Protein 9P0F (pdb70)

Foldseek 3Di:
DCVLLVVLQDWAKDAPVNLVVNVVVQPPPPCRLVVLCVCQVCQPPVVVPDPDDDLSSNSSSQVSVVSVVCVVPNDIDTRHHPDDDVVVVVVD/DCVLLVVLQDWAKDAPVNLVVNVVVQPPPPCRLVVLCVCQCCLPPVVVPDPDNDQSSNSSSQVSVVSVVCVVPNDIDTRHHPDDDPVVVVVD/DCVLLVVLQDWAKDAPVNLVVNVVVQPPPPCRLVVLCVCQCCLPPVVVPDPDNDLSSNSSSQVSVVSVVCVVPNDIDTRHHPDDDPVVVVVD

Secondary structure (DSSP, 8-state):
-HHHHHHHTS-EEE-HHHHHHHHHHTTSSSTHHHHHHHHHHHHHH-GGG-S---HHHHHHHHHHHHHHHHHTT---EEE-PPPP-HHHHH--/-HHHHHHHTS-EEE-HHHHHHHHHHTTSSSTHHHHHHHHHHHHHH-TTS-S---HHHHHHHHHHHHHHHHHTT---EEE-PPPP-HHHHH--/-HHHHHHHTS-EEE-HHHHHHHHHHTTSSSTHHHHHHHHHHHHHH-TTS-S---HHHHHHHHHHHHHHHHHTT---EEE-PPPP-HHHHH--

Solvent-accessible surface area: 17237 Å² total; per-residue (Å²): 31,90,77,0,78,125,14,0,80,56,40,27,8,0,8,144,70,46,49,119,133,5,53,52,44,0,100,127,86,141,89,20,18,104,114,21,37,59,34,25,69,88,22,113,143,124,52,85,91,33,151,79,66,45,81,167,55,11,0,7,0,41,0,0,63,17,0,42,75,13,60,122,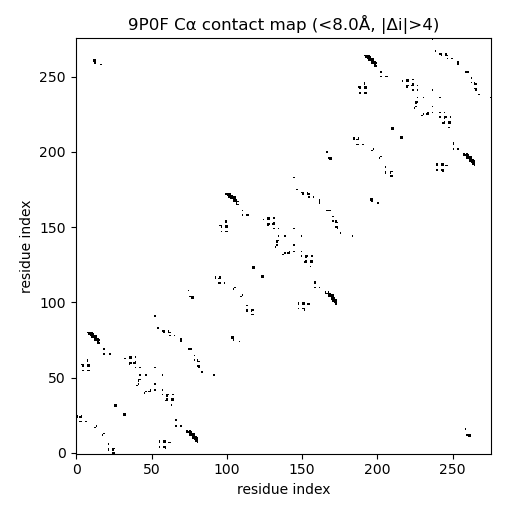69,48,18,36,56,25,10,93,34,21,166,83,50,143,87,56,68,110,120,187,32,89,77,0,79,124,14,0,78,57,43,27,6,0,7,144,71,46,49,116,131,5,54,50,44,1,100,125,85,141,83,22,18,106,120,26,34,60,42,25,67,106,24,110,140,128,54,83,91,38,151,80,65,44,80,167,56,11,0,7,0,39,0,0,62,17,0,43,75,12,60,122,68,48,19,36,56,23,8,93,35,21,167,83,51,143,84,57,68,112,134,204,32,90,76,0,82,123,14,0,79,58,41,27,8,0,8,143,70,48,50,116,134,4,54,51,43,0,100,126,84,142,83,21,19,104,117,25,37,58,40,24,69,106,21,112,144,127,53,84,91,32,154,70,69,42,80,168,54,12,0,7,0,39,0,0,62,18,0,43,75,13,60,121,67,48,20,35,55,24,10,91,34,20,166,82,51,145,87,58,63,111,127,197

Sequence (276 aa):
GSTFEEAALCTFLLNKEMYLKLRSDVLLPLTQYNRYLALYNKYKYFSGAMDTTSYREAACCHHLAKALNDFSNSGSDVLYQPPQTSITSAVLQGSTFEEAALCTFLLNKEMYLKLRSDVLLPLTQYNRYLALYNKYKYFSGAMDTTSYREAACCHHLAKALNDFSNSGSDVLYQPPQTSITSAVLQGSTFEEAALCTFLLNKEMYLKLRSDVLLPLTQYNRYLALYNKYKYFSGAMDTTSYREAACCHHLAKALNDFSNSGSDVLYQPPQTSITSAVLQ

B-factor: mean 100.46, std 35.03, range [58.87, 237.55]

Nearest PDB structures (foldseek):
  8yb7-assembly1_C-3  TM=8.085E-01  e=3.011E-10  Severe acute respiratory syndrome coronavirus 2
  8yb7-assembly1_G  TM=7.815E-01  e=2.394E-09  Severe acute respiratory syndrome coronavirus 2
  3vc8-assembly1_A  TM=8.653E-01  e=1.611E-07  Murine coronavirus inf-MHV-A59
  3gzf-assembly1_C  TM=8.462E-01  e=7.438E-06  Feline coronavirus
  3gzf-assembly2_B  TM=8.396E-01  e=5.215E-05  Feline coronavirus

Organism: Severe acute respiratory syndrome coronavirus 2 (NCBI:txid2697049)

InterPro domains:
  IPR002589 Macro domain [PF01661] (1058-1164)
  IPR002589 Macro domain [PS51154] (1025-1194)
  IPR002589 Macro domain [SM00506] (1037-1165)
  IPR008740 Peptidase C30, coronavirus [PF05409] (3292-3575)
  IPR008740 Peptidase C30, coronavirus [PS51442] (3264-3569)
  IPR008740 Peptidase C30, coronavirus [cd21666] (3267-3563)
  IPR009003 Peptidase S1, PA clan [SSF50494] (3266-3563)
  IPR013016 Peptidase C16, coronavirus [PF08715] (1564-1882)
  IPR013016 Peptidase C16, coronavirus [PS51124] (1634-1898)
  IPR014822 Non-structural protein NSP9, coronavirus [PF08710] (4141-4253)
  IPR014822 Non-structural protein NSP9, coronavirus [PS51951] (4141-4253)
  IPR014828 Non-structural protein NSP7, coronavirus [PF08716] (3860-3942)
  IPR014828 Non-structural protein NSP7, coronavirus [PS51949] (3860-3942)
  IPR014829 Non-structural protein NSP8, coronavirus [PF08717] (3943-4140)
  IPR014829 Non-structural protein NSP8, coronavirus [PS51950] (3943-4140)
  IPR018995 RNA synthesis protein NSP10, coronavirus [PF09401] (4263-4384)
  IPR018995 RNA synthesis protein NSP10, coronavirus [PS51952] (4254-4392)
  IPR021590 NSP1, globular domain, betacoronavirus [PF11501] (9-131)
  IPR022733 DPUP/SUD, C-terminal, betacoronavirus [PF12124] (1498-1561)
  IPR022733 DPUP/SUD, C-terminal, betacoronavirus [PS51942] (1496-1561)

Radius of gyration: 21.43 Å; Cα contacts (8 Å, |Δi|>4): 300; chains: 3; bounding box: 53×58×38 Å

GO terms:
  GO:0008234 cysteine-type peptidase activity (F, IDA)
  GO:0042803 protein homodimerization activity (F, IDA)
  GO:0004197 cysteine-type endopeptidase activity (F, IDA)
  GO:0019057 symbiont-mediated perturbation of host translation (P, IDA)
  GO:0004843 cysteine-type deubiquitinase activity (F, EXP)
  GO:0042025 host cell nucleus (C, EXP)
  GO:0044165 host cell endoplasmic reticulum (C, EXP)
  GO:0044174 host cell endosome (C, EXP)
  GO:0044177 host cell Golgi apparatus (C, EXP)
  GO:0030430 host cell cytoplasm (C, EXP)
  GO:0062243 double membrane vesicle viral factory outer membrane (C, TAS)
  GO:0004197 cysteine-type endopeptidase activity (F, TAS)
  GO:0019785 ISG15-specific peptidase activity (F, TAS)
  GO:0008289 lipid binding (F, EXP)
  GO:0005515 protein binding (F, IPI)

Structure (mmCIF, N/CA/C/O backbone):
data_9P0F
#
_entry.id   9P0F
#
_cell.length_a   72.691
_cell.length_b   125.541
_cell.length_c   89.862
_cell.angle_alpha   90.000
_cell.angle_beta   90.000
_cell.angle_gamma   90.000
#
_symmetry.space_group_name_H-M   'C 2 2 21'
#
loop_
_entity.id
_entity.type
_entity.pdbx_description
1 polymer 'Non-structural protein 4'
2 non-polymer 'SODIUM ION'
3 water water
#
loop_
_atom_site.group_PDB
_atom_site.id
_atom_site.type_symbol
_atom_site.label_atom_id
_atom_site.label_alt_id
_atom_site.label_comp_id
_atom_site.label_asym_id
_atom_site.label_entity_id
_atom_site.label_seq_id
_atom_site.pdbx_PDB_ins_code
_atom_site.Cartn_x
_atom_site.Cartn_y
_atom_site.Cartn_z
_atom_site.occupancy
_atom_site.B_iso_or_equiv
_atom_site.auth_seq_id
_atom_site.auth_comp_id
_atom_site.auth_asym_id
_atom_site.auth_atom_id
_atom_site.pdbx_PDB_model_num
ATOM 1 N N . GLY A 1 1 ? 0.215 -2.356 33.918 1.00 83.82 409 GLY A N 1
ATOM 2 C CA . GLY A 1 1 ? -0.919 -2.835 33.075 1.00 81.79 409 GLY A CA 1
ATOM 3 C C . GLY A 1 1 ? -1.495 -1.737 32.193 1.00 78.05 409 GLY A C 1
ATOM 4 O O . GLY A 1 1 ? -0.792 -0.740 31.933 1.00 77.79 409 GLY A O 1
ATOM 5 N N . SER A 1 2 ? -2.743 -1.918 31.762 1.00 78.14 410 SER A N 1
ATOM 6 C CA . SER A 1 2 ? -3.439 -0.951 30.878 1.00 81.88 410 SER A CA 1
ATOM 7 C C . SER A 1 2 ? -3.348 0.465 31.446 1.00 80.51 410 SER A C 1
ATOM 8 O O . SER A 1 2 ? -2.980 1.395 30.690 1.00 84.66 410 SER A O 1
ATOM 11 N N . THR A 1 3 ? -3.677 0.608 32.729 1.00 73.38 411 THR A N 1
ATOM 12 C CA . THR A 1 3 ? -3.688 1.929 33.403 1.00 71.47 411 THR A CA 1
ATOM 13 C C . THR A 1 3 ? -2.371 2.661 33.162 1.00 69.06 411 THR A C 1
ATOM 14 O O . THR A 1 3 ? -2.417 3.805 32.681 1.00 70.56 411 THR A O 1
ATOM 18 N N . PHE A 1 4 ? -1.258 2.004 33.481 1.00 69.12 412 PHE A N 1
ATOM 19 C CA . PHE A 1 4 ? 0.100 2.582 33.321 1.00 70.16 412 PHE A CA 1
ATOM 20 C C . PHE A 1 4 ? 0.406 2.805 31.831 1.00 69.25 412 PHE A C 1
ATOM 21 O O . PHE A 1 4 ? 0.779 3.941 31.432 1.00 67.93 412 PHE A O 1
ATOM 29 N N . GLU A 1 5 ? 0.246 1.761 31.023 1.00 67.21 413 GLU A N 1
ATOM 30 C CA . GLU A 1 5 ? 0.517 1.886 29.564 1.00 70.03 413 GLU A CA 1
ATOM 31 C C . GLU A 1 5 ? -0.297 3.061 28.999 1.00 67.59 413 GLU A C 1
ATOM 32 O O . GLU A 1 5 ? 0.301 3.958 28.400 1.00 72.19 413 GLU A O 1
ATOM 38 N N . GLU A 1 6 ? -1.600 3.108 29.270 1.00 72.28 414 GLU A N 1
ATOM 39 C CA . GLU A 1 6 ? -2.443 4.216 28.745 1.00 71.02 414 GLU A CA 1
ATOM 40 C C . GLU A 1 6 ? -2.027 5.552 29.380 1.00 68.40 414 GLU A C 1
ATOM 41 O O . GLU A 1 6 ? -2.015 6.553 28.658 1.00 70.88 414 GLU A O 1
ATOM 47 N N . ALA A 1 7 ? -1.660 5.568 30.666 1.00 68.09 415 ALA A N 1
ATOM 48 C CA . ALA A 1 7 ? -1.261 6.828 31.340 1.00 62.92 415 ALA A CA 1
ATOM 49 C C . ALA A 1 7 ? 0.042 7.369 30.751 1.00 59.04 415 ALA A C 1
ATOM 50 O O . ALA A 1 7 ? 0.153 8.598 30.617 1.00 58.87 415 ALA A O 1
ATOM 52 N N . ALA A 1 8 ? 0.987 6.479 30.440 1.00 60.51 416 ALA A N 1
ATOM 53 C CA . ALA A 1 8 ? 2.292 6.881 29.865 1.00 67.32 416 ALA A CA 1
ATOM 54 C C . ALA A 1 8 ? 2.108 7.711 28.591 1.00 66.92 416 ALA A C 1
ATOM 55 O O . ALA A 1 8 ? 3.052 8.434 28.252 1.00 65.96 416 ALA A O 1
ATOM 57 N N . LEU A 1 9 ? 0.943 7.619 27.938 1.00 65.80 417 LEU A N 1
ATOM 58 C CA . LEU A 1 9 ? 0.667 8.363 26.672 1.00 72.13 417 LEU A CA 1
ATOM 59 C C . LEU A 1 9 ? -0.090 9.667 26.951 1.00 75.86 417 LEU A C 1
ATOM 60 O O . LEU A 1 9 ? -0.381 10.385 25.979 1.00 74.90 417 LEU A O 1
ATOM 65 N N . CYS A 1 10 ? -0.434 9.938 28.212 1.00 76.40 418 CYS A N 1
ATOM 66 C CA . CYS A 1 10 ? -1.191 11.171 28.549 1.00 75.44 418 CYS A CA 1
ATOM 67 C C . CYS A 1 10 ? -0.279 12.256 29.117 1.00 72.96 418 CYS A C 1
ATOM 68 O O . CYS A 1 10 ? 0.875 11.965 29.443 1.00 71.71 418 CYS A O 1
ATOM 71 N N . THR A 1 11 ? -0.818 13.470 29.194 1.00 73.53 419 THR A N 1
ATOM 72 C CA . THR A 1 11 ? -0.165 14.646 29.807 1.00 76.12 419 THR A CA 1
ATOM 73 C C . THR A 1 11 ? -0.975 14.890 31.082 1.00 78.47 419 THR A C 1
ATOM 74 O O . THR A 1 11 ? -2.176 15.212 30.972 1.00 76.60 419 THR A O 1
ATOM 78 N N . PHE A 1 12 ? -0.375 14.678 32.248 1.00 80.28 420 PHE A N 1
ATOM 79 C CA . PHE A 1 12 ? -1.172 14.873 33.484 1.00 73.51 420 PHE A CA 1
ATOM 80 C C . PHE A 1 12 ? -0.295 15.381 34.616 1.00 75.42 420 PHE A C 1
ATOM 81 O O . PHE A 1 12 ? 0.961 15.371 34.501 1.00 74.73 420 PHE A O 1
ATOM 89 N N . LEU A 1 13 ? -0.960 15.800 35.690 1.00 76.26 421 LEU A N 1
ATOM 90 C CA . LEU A 1 13 ? -0.217 16.305 36.864 1.00 74.60 421 LEU A CA 1
ATOM 91 C C . LEU A 1 13 ? 0.155 15.086 37.702 1.00 69.93 421 LEU A C 1
ATOM 92 O O . LEU A 1 13 ? -0.766 14.356 38.134 1.00 71.16 421 LEU A O 1
ATOM 97 N N . LEU A 1 14 ? 1.455 14.823 37.823 1.00 69.42 422 LEU A N 1
ATOM 98 C CA . LEU A 1 14 ? 1.943 13.676 38.632 1.00 68.92 422 LEU A CA 1
ATOM 99 C C . LEU A 1 14 ? 2.073 14.157 40.077 1.00 72.23 422 LEU A C 1
ATOM 100 O O . LEU A 1 14 ? 2.981 14.985 40.349 1.00 69.38 422 LEU A O 1
ATOM 105 N N . ASN A 1 15 ? 1.155 13.706 40.939 1.00 74.20 423 ASN A N 1
ATOM 106 C CA . ASN A 1 15 ? 1.145 14.081 42.380 1.00 76.21 423 ASN A CA 1
ATOM 107 C C . ASN A 1 15 ? 1.059 12.789 43.206 1.00 74.35 423 ASN A C 1
ATOM 108 O O . ASN A 1 15 ? 1.053 11.701 42.588 1.00 74.91 423 ASN A O 1
ATOM 113 N N . LYS A 1 16 ? 1.026 12.892 44.538 1.00 79.58 424 LYS A N 1
ATOM 114 C CA . LYS A 1 16 ? 0.977 11.683 45.412 1.00 81.51 424 LYS A CA 1
ATOM 115 C C . LYS A 1 16 ? -0.127 10.715 44.971 1.00 76.56 424 LYS A C 1
ATOM 116 O O . LYS A 1 16 ? 0.171 9.512 44.836 1.00 72.72 424 LYS A O 1
ATOM 122 N N . GLU A 1 17 ? -1.354 11.224 44.821 1.00 83.64 425 GLU A N 1
ATOM 123 C CA . GLU A 1 17 ? -2.536 10.410 44.427 1.00 85.98 425 GLU A CA 1
ATOM 124 C C . GLU A 1 17 ? -2.227 9.656 43.133 1.00 81.45 425 GLU A C 1
ATOM 125 O O . GLU A 1 17 ? -2.352 8.415 43.105 1.00 84.08 425 GLU A O 1
ATOM 131 N N . MET A 1 18 ? -1.785 10.390 42.116 1.00 81.38 426 MET A N 1
ATOM 132 C CA . MET A 1 18 ? -1.494 9.772 40.802 1.00 74.60 426 MET A CA 1
ATOM 133 C C . MET A 1 18 ? -0.290 8.833 40.917 1.00 69.98 426 MET A C 1
ATOM 134 O O . MET A 1 18 ? -0.325 7.734 40.318 1.00 69.11 426 MET A O 1
ATOM 139 N N . TYR A 1 19 ? 0.744 9.248 41.646 1.00 65.90 427 TYR A N 1
ATOM 140 C CA . TYR A 1 19 ? 1.926 8.368 41.806 1.00 63.11 427 TYR A CA 1
ATOM 141 C C . TYR A 1 19 ? 1.505 7.025 42.390 1.00 61.25 427 TYR A C 1
ATOM 142 O O . TYR A 1 19 ? 2.005 6.000 41.941 1.00 65.69 427 TYR A O 1
ATOM 151 N N . LEU A 1 20 ? 0.607 7.060 43.365 1.00 66.13 428 LEU A N 1
ATOM 152 C CA . LEU A 1 20 ? 0.147 5.828 44.047 1.00 69.98 428 LEU A CA 1
ATOM 153 C C . LEU A 1 20 ? -0.568 4.908 43.064 1.00 66.22 428 LEU A C 1
ATOM 154 O O . LEU A 1 20 ? -0.221 3.720 43.005 1.00 68.94 428 LEU A O 1
ATOM 159 N N . LYS A 1 21 ? -1.547 5.447 42.345 1.00 70.60 429 LYS A N 1
ATOM 160 C CA . LYS A 1 21 ? -2.319 4.637 41.372 1.00 71.69 429 LYS A CA 1
ATOM 161 C C . LYS A 1 21 ? -1.412 4.040 40.292 1.00 65.45 429 LYS A C 1
ATOM 162 O O . LYS A 1 21 ? -1.507 2.833 40.060 1.00 63.78 429 LYS A O 1
ATOM 168 N N . LEU A 1 22 ? -0.508 4.829 39.715 1.00 61.93 430 LEU A N 1
ATOM 169 C CA . LEU A 1 22 ? 0.314 4.289 38.596 1.00 64.04 430 LEU A CA 1
ATOM 170 C C . LEU A 1 22 ? 1.423 3.375 39.101 1.00 62.25 430 LEU A C 1
ATOM 171 O O . LEU A 1 22 ? 1.681 2.346 38.444 1.00 63.13 430 LEU A O 1
ATOM 176 N N . ARG A 1 23 ? 2.073 3.746 40.199 1.00 68.17 431 ARG A N 1
ATOM 177 C CA . ARG A 1 23 ? 3.170 2.889 40.722 1.00 67.61 431 ARG A CA 1
ATOM 178 C C . ARG A 1 23 ? 2.574 1.531 41.122 1.00 66.23 431 ARG A C 1
ATOM 179 O O . ARG A 1 23 ? 3.211 0.502 40.836 1.00 65.67 431 ARG A O 1
ATOM 187 N N . SER A 1 24 ? 1.401 1.529 41.761 1.00 65.06 432 SER A N 1
ATOM 188 C CA . SER A 1 24 ? 0.747 0.251 42.157 1.00 70.62 432 SER A CA 1
ATOM 189 C C . SER A 1 24 ? 0.492 -0.586 40.902 1.00 71.75 432 SER A C 1
ATOM 190 O O . SER A 1 24 ? 0.777 -1.794 40.910 1.00 74.05 432 SER A O 1
ATOM 193 N N . ASP A 1 25 ? -0.000 0.062 39.846 1.00 71.67 433 ASP A N 1
ATOM 194 C CA . ASP A 1 25 ? -0.356 -0.677 38.609 1.00 69.85 433 ASP A CA 1
ATOM 195 C C . ASP A 1 25 ? 0.854 -1.399 38.017 1.00 71.66 433 ASP A C 1
ATOM 196 O O . ASP A 1 25 ? 0.625 -2.295 37.190 1.00 80.27 433 ASP A O 1
ATOM 201 N N . VAL A 1 26 ? 2.081 -1.021 38.399 1.00 71.07 434 VAL A N 1
ATOM 202 C CA . VAL A 1 26 ? 3.275 -1.722 37.835 1.00 68.65 434 VAL A CA 1
ATOM 203 C C . VAL A 1 26 ? 4.046 -2.484 38.919 1.00 69.97 434 VAL A C 1
ATOM 204 O O . VAL A 1 26 ? 5.213 -2.817 38.653 1.00 77.24 434 VAL A O 1
ATOM 208 N N . LEU A 1 27 ? 3.439 -2.746 40.085 1.00 67.29 435 LEU A N 1
ATOM 209 C CA . LEU A 1 27 ? 4.126 -3.559 41.134 1.00 66.36 435 LEU A CA 1
ATOM 210 C C . LEU A 1 27 ? 4.214 -4.994 40.605 1.00 67.98 435 LEU A C 1
ATOM 211 O O . LEU A 1 27 ? 5.202 -5.703 40.933 1.00 72.47 435 LEU A O 1
ATOM 216 N N . LEU A 1 28 ? 3.188 -5.395 39.844 1.00 70.65 436 LEU A N 1
ATOM 217 C CA . LEU A 1 28 ? 3.097 -6.736 39.199 1.00 75.14 436 LEU A CA 1
ATOM 218 C C . LEU A 1 28 ? 2.914 -6.556 37.697 1.00 76.61 436 LEU A C 1
ATOM 219 O O . LEU A 1 28 ? 2.253 -5.610 37.278 1.00 76.23 436 LEU A O 1
ATOM 224 N N . PRO A 1 29 ? 3.555 -7.391 36.845 1.00 83.97 437 PRO A N 1
ATOM 225 C CA . PRO A 1 29 ? 4.468 -8.438 37.302 1.00 86.02 437 PRO A CA 1
ATOM 226 C C . PRO A 1 29 ? 5.678 -7.778 37.978 1.00 86.15 437 PRO A C 1
ATOM 227 O O . PRO A 1 29 ? 5.899 -6.601 37.768 1.00 76.76 437 PRO A O 1
ATOM 231 N N . LEU A 1 30 ? 6.439 -8.572 38.733 1.00 95.92 438 LEU A N 1
ATOM 232 C CA . LEU A 1 30 ? 7.594 -8.092 39.546 1.00 96.54 438 LEU A CA 1
ATOM 233 C C . LEU A 1 30 ? 8.655 -7.320 38.744 1.00 98.98 438 LEU A C 1
ATOM 234 O O . LEU A 1 30 ? 8.747 -6.092 38.935 1.00 99.23 438 LEU A O 1
ATOM 239 N N . THR A 1 31 ? 9.414 -7.981 37.879 1.00 99.01 439 THR A N 1
ATOM 240 C CA . THR A 1 31 ? 10.502 -7.274 37.147 1.00 102.21 439 THR A CA 1
ATOM 241 C C . THR A 1 31 ? 9.999 -6.132 36.243 1.00 95.12 439 THR A C 1
ATOM 242 O O . THR A 1 31 ? 10.836 -5.314 35.830 1.00 90.98 439 THR A O 1
ATOM 246 N N . GLN A 1 32 ? 8.693 -6.057 35.986 1.00 90.95 440 GLN A N 1
ATOM 247 C CA . GLN A 1 32 ? 8.096 -5.033 35.082 1.00 91.13 440 GLN A CA 1
ATOM 248 C C . GLN A 1 32 ? 8.728 -3.640 35.256 1.00 81.99 440 GLN A C 1
ATOM 249 O O . GLN A 1 32 ? 9.403 -3.176 34.335 1.00 82.79 440 GLN A O 1
ATOM 255 N N . TYR A 1 33 ? 8.508 -3.009 36.408 1.00 84.93 441 TYR A N 1
ATOM 256 C CA . TYR A 1 33 ? 8.984 -1.630 36.703 1.00 78.79 441 TYR A CA 1
ATOM 257 C C . TYR A 1 33 ? 10.500 -1.479 36.541 1.00 82.00 441 TYR A C 1
ATOM 258 O O . TYR A 1 33 ? 10.915 -0.475 35.949 1.00 92.39 441 TYR A O 1
ATOM 267 N N . ASN A 1 34 ? 11.298 -2.416 37.047 1.00 88.92 442 ASN A N 1
ATOM 268 C CA . ASN A 1 34 ? 12.773 -2.265 36.907 1.00 100.59 442 ASN A CA 1
ATOM 269 C C . ASN A 1 34 ? 13.180 -2.337 35.427 1.00 101.83 442 ASN A C 1
ATOM 270 O O . ASN A 1 34 ? 14.114 -1.602 35.045 1.00 93.03 442 ASN A O 1
ATOM 275 N N . ARG A 1 35 ? 12.528 -3.188 34.625 1.00 101.71 443 ARG A N 1
ATOM 276 C CA . ARG A 1 35 ? 12.911 -3.277 33.190 1.00 102.98 443 ARG A CA 1
ATOM 277 C C . ARG A 1 35 ? 12.684 -1.914 32.543 1.00 92.62 443 ARG A C 1
ATOM 278 O O . ARG A 1 35 ? 13.600 -1.438 31.849 1.00 95.63 443 ARG A O 1
ATOM 286 N N . TYR A 1 36 ? 11.537 -1.291 32.804 1.00 80.72 444 TYR A N 1
ATOM 287 C CA . TYR A 1 36 ? 11.287 0.032 32.186 1.00 78.48 444 TYR A 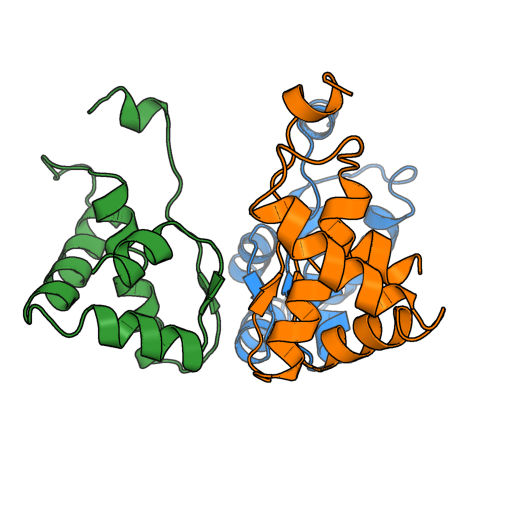CA 1
ATOM 288 C C . TYR A 1 36 ? 12.354 1.052 32.605 1.00 84.55 444 TYR A C 1
ATOM 289 O O . TYR A 1 36 ? 12.667 1.936 31.793 1.00 94.87 444 TYR A O 1
ATOM 298 N N . LEU A 1 37 ? 12.878 0.965 33.826 1.00 89.75 445 LEU A N 1
ATOM 299 C CA . LEU A 1 37 ? 13.920 1.944 34.252 1.00 96.27 445 LEU A CA 1
ATOM 300 C C . LEU A 1 37 ? 15.242 1.641 33.537 1.00 102.02 445 LEU A C 1
ATOM 301 O O . LEU A 1 37 ? 15.986 2.597 33.243 1.00 101.01 445 LEU A O 1
ATOM 306 N N . ALA A 1 38 ? 15.542 0.359 33.311 1.00 108.89 446 ALA A N 1
ATOM 307 C CA . ALA A 1 38 ? 16.785 -0.019 32.601 1.00 117.73 446 ALA A CA 1
ATOM 308 C C . ALA A 1 38 ? 16.718 0.537 31.170 1.00 118.49 446 ALA A C 1
ATOM 309 O O . ALA A 1 38 ? 17.708 1.169 30.732 1.00 115.48 446 ALA A O 1
ATOM 311 N N . LEU A 1 39 ? 15.572 0.347 30.500 1.00 110.63 447 LEU A N 1
ATOM 312 C CA . LEU A 1 39 ? 15.376 0.826 29.104 1.00 109.87 447 LEU A CA 1
ATOM 313 C C . LEU A 1 39 ? 15.319 2.354 29.026 1.00 105.57 447 LEU A C 1
ATOM 314 O O . LEU A 1 39 ? 15.653 2.874 27.950 1.00 115.51 447 LEU A O 1
ATOM 319 N N . TYR A 1 40 ? 14.962 3.064 30.092 1.00 99.28 448 TYR A N 1
ATOM 320 C CA . TYR A 1 40 ? 14.865 4.535 29.920 1.00 100.92 448 TYR A CA 1
ATOM 321 C C . TYR A 1 40 ? 16.200 5.084 29.425 1.00 114.70 448 TYR A C 1
ATOM 322 O O . TYR A 1 40 ? 16.194 5.882 28.477 1.00 121.30 448 TYR A O 1
ATOM 331 N N . ASN A 1 41 ? 17.301 4.674 30.051 1.00 125.49 449 ASN A N 1
ATOM 332 C CA . ASN A 1 41 ? 18.630 5.245 29.710 1.00 138.16 449 ASN A CA 1
ATOM 333 C C . ASN A 1 41 ? 18.923 5.045 28.222 1.00 135.85 449 ASN A C 1
ATOM 334 O O . ASN A 1 41 ? 19.333 6.021 27.575 1.00 139.32 449 ASN A O 1
ATOM 339 N N . LYS A 1 42 ? 18.725 3.828 27.715 1.00 129.51 450 LYS A N 1
ATOM 340 C CA . LYS A 1 42 ? 18.942 3.549 26.274 1.00 132.02 450 LYS A CA 1
ATOM 341 C C . LYS A 1 42 ? 18.085 4.511 25.448 1.00 122.33 450 LYS A C 1
ATOM 342 O O . LYS A 1 42 ? 18.653 5.322 24.725 1.00 134.58 450 LYS A O 1
ATOM 348 N N . TYR A 1 43 ? 16.765 4.450 25.593 1.00 119.68 451 TYR A N 1
ATOM 349 C CA . TYR A 1 43 ? 15.861 5.319 24.797 1.00 120.15 451 TYR A CA 1
ATOM 350 C C . TYR A 1 43 ? 16.303 6.786 24.859 1.00 123.14 451 TYR A C 1
ATOM 351 O O . TYR A 1 43 ? 16.285 7.460 23.816 1.00 147.26 451 TYR A O 1
ATOM 360 N N . LYS A 1 44 ? 16.732 7.275 26.019 1.00 194.91 452 LYS A N 1
ATOM 361 C CA . LYS A 1 44 ? 17.028 8.730 26.136 1.00 192.16 452 LYS A CA 1
ATOM 362 C C . LYS A 1 44 ? 18.404 9.099 25.573 1.00 196.30 452 LYS A C 1
ATOM 363 O O . LYS A 1 44 ? 18.484 10.148 24.907 1.00 198.91 452 LYS A O 1
ATOM 369 N N . TYR A 1 45 ? 19.440 8.293 25.812 1.00 197.50 453 TYR A N 1
ATOM 370 C CA . TYR A 1 45 ? 20.807 8.720 25.402 1.00 206.13 453 TYR A CA 1
ATOM 371 C C . TYR A 1 45 ? 21.440 7.775 24.376 1.00 204.57 453 TYR A C 1
ATOM 372 O O . TYR A 1 45 ? 22.277 8.253 23.596 1.00 214.51 453 TYR A O 1
ATOM 381 N N . PHE A 1 46 ? 21.081 6.493 24.382 1.00 193.85 454 PHE A N 1
ATOM 382 C CA . PHE A 1 46 ? 21.734 5.499 23.485 1.00 194.63 454 PHE A CA 1
ATOM 383 C C . PHE A 1 46 ? 20.720 4.920 22.483 1.00 184.44 454 PHE A C 1
ATOM 384 O O . PHE A 1 46 ? 20.822 3.718 22.164 1.00 182.87 454 PHE A O 1
ATOM 392 N N . SER A 1 47 ? 19.807 5.761 21.971 1.00 179.21 455 SER A N 1
ATOM 393 C CA . SER A 1 47 ? 18.767 5.340 20.989 1.00 173.88 455 SER A CA 1
ATOM 394 C C . SER A 1 47 ? 19.419 4.725 19.740 1.00 180.63 455 SER A C 1
ATOM 395 O O . SER A 1 47 ? 18.820 3.800 19.167 1.00 177.54 455 SER A O 1
ATOM 398 N N . GLY A 1 48 ? 20.586 5.246 19.335 1.00 190.44 456 GLY A N 1
ATOM 399 C CA . GLY A 1 48 ? 21.324 4.776 18.143 1.00 201.06 456 GLY A CA 1
ATOM 400 C C . GLY A 1 48 ? 21.634 3.291 18.191 1.00 201.61 456 GLY A C 1
ATOM 401 O O . GLY A 1 48 ? 21.454 2.613 17.155 1.00 204.05 456 GLY A O 1
ATOM 402 N N . ALA A 1 49 ? 22.098 2.804 19.345 1.00 202.30 457 ALA A N 1
ATOM 403 C CA . ALA A 1 49 ? 22.442 1.371 19.521 1.00 204.32 457 ALA A CA 1
ATOM 404 C C . ALA A 1 49 ? 21.230 0.649 20.115 1.00 195.94 457 ALA A C 1
ATOM 405 O O . ALA A 1 49 ? 21.357 0.106 21.230 1.00 194.26 457 ALA A O 1
ATOM 407 N N . MET A 1 50 ? 20.106 0.637 19.387 1.00 194.29 458 MET A N 1
ATOM 408 C CA . MET A 1 50 ? 18.849 0.013 19.889 1.00 191.01 458 MET A CA 1
ATOM 409 C C . MET A 1 50 ? 18.083 -0.563 18.688 1.00 195.49 458 MET A C 1
ATOM 410 O O . MET A 1 50 ? 17.658 0.235 17.832 1.00 198.15 458 MET A O 1
ATOM 415 N N . ASP A 1 51 ? 17.946 -1.893 18.616 1.00 199.40 459 ASP A N 1
ATOM 416 C CA . ASP A 1 51 ? 17.253 -2.552 17.472 1.00 207.30 459 ASP A CA 1
ATOM 417 C C . ASP A 1 51 ? 15.767 -2.771 17.802 1.00 208.61 459 ASP A C 1
ATOM 418 O O . ASP A 1 51 ? 15.185 -3.761 17.318 1.00 217.34 459 ASP A O 1
ATOM 423 N N . THR A 1 52 ? 15.185 -1.854 18.582 1.00 202.27 460 THR A N 1
ATOM 424 C CA . THR A 1 52 ? 13.748 -1.864 18.983 1.00 204.14 460 THR A CA 1
ATOM 425 C C . THR A 1 52 ? 13.405 -0.460 19.490 1.00 197.67 460 THR A C 1
ATOM 426 O O . THR A 1 52 ? 13.900 -0.098 20.569 1.00 190.46 460 THR A O 1
ATOM 430 N N . THR A 1 53 ? 12.619 0.299 18.724 1.00 202.25 461 THR A N 1
ATOM 431 C CA . THR A 1 53 ? 12.248 1.675 19.143 1.00 197.33 461 THR A CA 1
ATOM 432 C C . THR A 1 53 ? 10.725 1.817 19.151 1.00 205.70 461 THR A C 1
ATOM 433 O O . THR A 1 53 ? 10.208 2.706 18.435 1.00 208.19 461 THR A O 1
ATOM 437 N N . SER A 1 54 ? 10.038 0.945 19.898 1.00 105.43 462 SER A N 1
ATOM 438 C CA . SER A 1 54 ? 8.555 1.019 20.019 1.00 101.34 462 SER A CA 1
ATOM 439 C C . SER A 1 54 ? 8.196 2.320 20.740 1.00 94.61 462 SER A C 1
ATOM 440 O O . SER A 1 54 ? 8.760 2.558 21.826 1.00 105.59 462 SER A O 1
ATOM 443 N N . TYR A 1 55 ? 7.305 3.133 20.176 1.00 86.15 463 TYR A N 1
ATOM 444 C CA . TYR A 1 55 ? 6.968 4.400 20.874 1.00 85.17 463 TYR A CA 1
ATOM 445 C C . TYR A 1 55 ? 6.268 4.111 22.209 1.00 87.01 463 TYR A C 1
ATOM 446 O O . TYR A 1 55 ? 6.610 4.755 23.218 1.00 78.16 463 TYR A O 1
ATOM 455 N N . ARG A 1 56 ? 5.318 3.177 22.215 1.00 86.53 464 ARG A N 1
ATOM 456 C CA . ARG A 1 56 ? 4.605 2.871 23.477 1.00 85.18 464 ARG A CA 1
ATOM 457 C C . ARG A 1 56 ? 5.616 2.439 24.535 1.00 91.40 464 ARG A C 1
ATOM 458 O O . ARG A 1 56 ? 5.496 2.905 25.678 1.00 96.82 464 ARG A O 1
ATOM 466 N N . GLU A 1 57 ? 6.550 1.563 24.154 1.00 90.26 465 GLU A N 1
ATOM 467 C CA . GLU A 1 57 ? 7.574 1.059 25.100 1.00 90.94 465 GLU A CA 1
ATOM 468 C C . GLU A 1 57 ? 8.388 2.257 25.589 1.00 87.88 465 GLU A C 1
ATOM 469 O O . GLU A 1 57 ? 8.719 2.294 26.783 1.00 90.50 465 GLU A O 1
ATOM 475 N N . ALA A 1 58 ? 8.639 3.227 24.705 1.00 87.13 466 ALA A N 1
ATOM 476 C CA . ALA A 1 58 ? 9.426 4.426 25.087 1.00 84.46 466 ALA A CA 1
ATOM 477 C C . ALA A 1 58 ? 8.662 5.229 26.138 1.00 77.05 466 ALA A C 1
ATOM 478 O O . ALA A 1 58 ? 9.284 5.676 27.108 1.00 78.50 466 ALA A O 1
ATOM 480 N N . ALA A 1 59 ? 7.367 5.420 25.900 1.00 74.06 467 ALA A N 1
ATOM 481 C CA . ALA A 1 59 ? 6.476 6.176 26.804 1.00 70.24 467 ALA A CA 1
ATOM 482 C C . ALA A 1 59 ? 6.477 5.493 28.177 1.00 67.12 467 ALA A C 1
ATOM 483 O O . ALA A 1 59 ? 6.710 6.198 29.169 1.00 66.50 467 ALA A O 1
ATOM 485 N N . CYS A 1 60 ? 6.256 4.171 28.212 1.00 66.54 468 CYS A N 1
ATOM 486 C CA . CYS A 1 60 ? 6.261 3.411 29.489 1.00 71.28 468 CYS A CA 1
ATOM 487 C C . CYS A 1 60 ? 7.547 3.695 30.273 1.00 75.87 468 CYS A C 1
ATOM 488 O O . CYS A 1 60 ? 7.450 3.866 31.502 1.00 83.41 468 CYS A O 1
ATOM 491 N N . CYS A 1 61 ? 8.690 3.774 29.589 1.00 74.55 469 CYS A N 1
ATOM 492 C CA . CYS A 1 61 ? 9.980 4.045 30.274 1.00 77.89 469 CYS A CA 1
ATOM 493 C C . CYS A 1 61 ? 10.010 5.490 30.776 1.00 73.71 469 CYS A C 1
ATOM 494 O O . CYS A 1 61 ? 10.493 5.730 31.896 1.00 81.52 469 CYS A O 1
ATOM 497 N N A HIS A 1 62 ? 9.524 6.424 29.957 0.55 70.94 470 HIS A N 1
ATOM 498 N N B HIS A 1 62 ? 9.511 6.423 29.966 0.45 70.95 470 HIS A N 1
ATOM 499 C CA A HIS A 1 62 ? 9.497 7.856 30.358 0.55 73.71 470 HIS A CA 1
ATOM 500 C CA B HIS A 1 62 ? 9.502 7.860 30.352 0.45 72.81 470 HIS A CA 1
ATOM 501 C C A HIS A 1 62 ? 8.637 8.014 31.619 0.55 74.61 470 HIS A C 1
ATOM 502 C C B HIS A 1 62 ? 8.639 8.018 31.615 0.45 73.57 470 HIS A C 1
ATOM 503 O O A HIS A 1 62 ? 9.048 8.785 32.518 0.55 73.44 470 HIS A O 1
ATOM 504 O O B HIS A 1 62 ? 9.049 8.786 32.517 0.45 72.73 470 HIS A O 1
ATOM 517 N N . LEU A 1 63 ? 7.520 7.285 31.694 1.00 67.85 471 LEU A N 1
ATOM 518 C CA . LEU A 1 63 ? 6.621 7.370 32.874 1.00 70.58 471 LEU A CA 1
ATOM 519 C C . LEU A 1 63 ? 7.298 6.691 34.069 1.00 75.40 471 LEU A C 1
ATOM 520 O O . LEU A 1 63 ? 7.285 7.285 35.164 1.00 71.89 471 LEU A O 1
ATOM 525 N N . ALA A 1 64 ? 7.846 5.491 33.859 1.00 71.24 472 ALA A N 1
ATOM 526 C CA . ALA A 1 64 ? 8.545 4.777 34.947 1.00 71.93 472 ALA A CA 1
ATOM 527 C C . ALA A 1 64 ? 9.596 5.726 35.521 1.00 73.88 472 ALA A C 1
ATOM 528 O O . ALA A 1 64 ? 9.600 5.960 36.746 1.00 81.15 472 ALA A O 1
ATOM 530 N N . LYS A 1 65 ? 10.413 6.297 34.645 1.00 76.20 473 LYS A N 1
ATOM 531 C CA . LYS A 1 65 ? 11.464 7.234 35.106 1.00 86.01 473 LYS A CA 1
ATOM 532 C C . LYS A 1 65 ? 10.812 8.356 35.920 1.00 78.57 473 LYS A C 1
ATOM 533 O O . LYS A 1 65 ? 11.363 8.730 36.951 1.00 75.93 473 LYS A O 1
ATOM 539 N N . ALA A 1 66 ? 9.668 8.856 35.460 1.00 70.88 474 ALA A N 1
ATOM 540 C CA . ALA A 1 66 ? 8.996 9.970 36.168 1.00 70.17 474 ALA A CA 1
ATOM 541 C C . ALA A 1 66 ? 8.530 9.521 37.560 1.00 70.20 474 ALA A C 1
ATOM 542 O O . ALA A 1 66 ? 8.666 10.316 38.501 1.00 69.20 474 ALA A O 1
ATOM 544 N N . LEU A 1 67 ? 7.947 8.325 37.663 1.00 69.54 475 LEU A N 1
ATOM 545 C CA . LEU A 1 67 ? 7.477 7.835 38.978 1.00 70.57 475 LEU A CA 1
ATOM 546 C C . LEU A 1 67 ? 8.688 7.734 39.898 1.00 75.55 475 LEU A C 1
ATOM 547 O O . LEU A 1 67 ? 8.576 8.130 41.077 1.00 78.43 475 LEU A O 1
ATOM 552 N N . ASN A 1 68 ? 9.800 7.235 39.362 1.00 79.36 476 ASN A N 1
ATOM 553 C CA . ASN A 1 68 ? 11.031 7.079 40.177 1.00 86.05 476 ASN A CA 1
ATOM 554 C C . ASN A 1 68 ? 11.468 8.454 40.701 1.00 85.33 476 ASN A C 1
ATOM 555 O O . ASN A 1 68 ? 11.602 8.593 41.929 1.00 94.86 476 ASN A O 1
ATOM 560 N N . ASP A 1 69 ? 11.668 9.429 39.813 1.00 84.00 477 ASP A N 1
ATOM 561 C CA . ASP A 1 69 ? 12.095 10.787 40.246 1.00 90.30 477 ASP A CA 1
ATOM 562 C C . ASP A 1 69 ? 11.132 11.326 41.303 1.00 90.60 477 ASP A C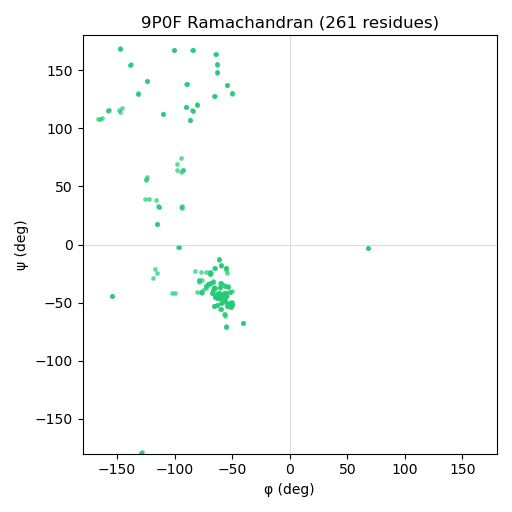 1
ATOM 563 O O . ASP A 1 69 ? 11.605 12.014 42.237 1.00 97.33 477 ASP A O 1
ATOM 568 N N . PHE A 1 70 ? 9.841 11.019 41.165 1.00 83.87 478 PHE A N 1
ATOM 569 C CA . PHE A 1 70 ? 8.848 11.515 42.153 1.00 83.06 478 PHE A CA 1
ATOM 570 C C . PHE A 1 70 ? 9.017 10.788 43.495 1.00 82.09 478 PHE A C 1
ATOM 571 O O . PHE A 1 70 ? 8.825 11.427 44.533 1.00 80.49 478 PHE A O 1
ATOM 579 N N . SER A 1 71 ? 9.398 9.510 43.469 1.00 79.50 479 SER A N 1
ATOM 580 C CA . SER A 1 71 ? 9.542 8.727 44.720 1.00 82.62 479 SER A CA 1
ATOM 581 C C . SER A 1 71 ? 10.673 9.300 45.581 1.00 94.68 479 SER A C 1
ATOM 582 O O . SER A 1 7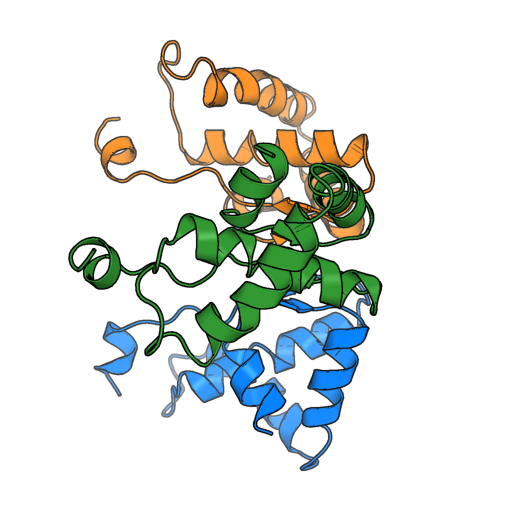1 ? 10.664 9.046 46.808 1.00 104.45 479 SER A O 1
ATOM 585 N N . ASN A 1 72 ? 11.585 10.062 44.969 1.00 93.60 480 ASN A N 1
ATOM 586 C CA . ASN A 1 72 ? 12.742 10.658 45.694 1.00 96.38 480 ASN A CA 1
ATOM 587 C C . ASN A 1 72 ? 12.589 12.183 45.702 1.00 94.96 480 ASN A C 1
ATOM 588 O O . ASN A 1 72 ? 13.616 12.865 45.765 1.00 98.99 480 ASN A O 1
ATOM 593 N N . SER A 1 73 ? 11.353 12.694 45.736 1.00 95.70 481 SER A N 1
ATOM 594 C CA . SER A 1 73 ? 11.141 14.161 45.605 1.00 101.46 481 SER A CA 1
ATOM 595 C C . SER A 1 73 ? 9.846 14.642 46.262 1.00 98.47 481 SER A C 1
ATOM 596 O O . SER A 1 73 ? 9.861 15.738 46.859 1.00 99.43 481 SER A O 1
ATOM 599 N N . GLY A 1 74 ? 8.749 13.917 46.046 1.00 96.89 482 GLY A N 1
ATOM 600 C CA . GLY A 1 74 ? 7.443 14.293 46.620 1.00 100.28 482 GLY A CA 1
ATOM 601 C C . GLY A 1 74 ? 6.904 15.568 45.999 1.00 103.11 482 GLY A C 1
ATOM 602 O O . GLY A 1 74 ? 5.762 15.954 46.349 1.00 100.44 482 GLY A O 1
ATOM 603 N N . SER A 1 75 ? 7.689 16.188 45.106 1.00 103.49 483 SER A N 1
ATOM 604 C CA . SER A 1 75 ? 7.282 17.449 44.432 1.00 111.87 483 SER A CA 1
ATOM 605 C C . SER A 1 75 ? 6.526 17.140 43.130 1.00 105.18 483 SER A C 1
ATOM 606 O O . SER A 1 75 ? 7.112 16.525 42.181 1.00 85.48 483 SER A O 1
ATOM 609 N N . ASP A 1 76 ? 5.270 17.579 43.103 1.00 96.74 484 ASP A N 1
ATOM 610 C CA . ASP A 1 76 ? 4.366 17.379 41.950 1.00 103.03 484 ASP A CA 1
ATOM 611 C C . ASP A 1 76 ? 5.017 17.907 40.676 1.00 98.00 484 ASP A C 1
ATOM 612 O O . ASP A 1 76 ? 5.635 18.991 40.724 1.00 97.49 484 ASP A O 1
ATOM 617 N N . VAL A 1 77 ? 4.896 17.157 39.584 1.00 88.82 485 VAL A N 1
ATOM 618 C CA . VAL A 1 77 ? 5.464 17.646 38.297 1.00 86.67 485 VAL A CA 1
ATOM 619 C C . VAL A 1 77 ? 4.460 17.321 37.206 1.00 80.30 485 VAL A C 1
ATOM 620 O O . VAL A 1 77 ? 3.626 16.411 37.391 1.00 73.60 485 VAL A O 1
ATOM 624 N N . LEU A 1 78 ? 4.511 18.106 36.146 1.00 81.45 486 LEU A N 1
ATOM 625 C CA . LEU A 1 78 ? 3.628 17.844 35.000 1.00 78.87 486 LEU A CA 1
ATOM 626 C C . LEU A 1 78 ? 4.279 16.72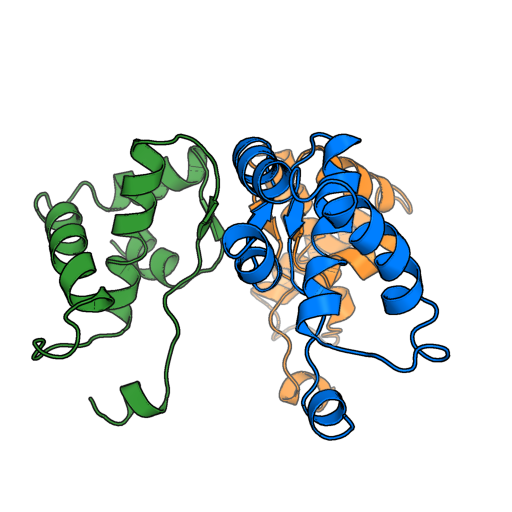8 34.198 1.00 75.77 486 LEU A C 1
ATOM 627 O O . LEU A 1 78 ? 5.454 16.910 33.829 1.00 73.82 486 LEU A O 1
ATOM 632 N N . TYR A 1 79 ? 3.594 15.602 34.017 1.00 71.15 487 TYR A N 1
ATOM 633 C CA . TYR A 1 79 ? 4.193 14.543 33.170 1.00 68.41 487 TYR A CA 1
ATOM 634 C C . TYR A 1 79 ? 3.766 14.756 31.718 1.00 73.19 487 TYR A C 1
ATOM 635 O O . TYR A 1 79 ? 2.584 15.080 31.474 1.00 74.67 487 TYR A O 1
ATOM 644 N N . GLN A 1 80 ? 4.715 14.574 30.797 1.00 82.81 488 GLN A N 1
ATOM 645 C CA . GLN A 1 80 ? 4.485 14.704 29.330 1.00 82.94 488 GLN A CA 1
ATOM 646 C C . GLN A 1 80 ? 5.079 13.496 28.623 1.00 76.25 488 GLN A C 1
ATOM 647 O O . GLN A 1 80 ? 6.232 13.135 28.855 1.00 72.92 488 GLN A O 1
ATOM 653 N N . PRO A 1 81 ? 4.298 12.834 27.749 1.00 69.03 489 PRO A N 1
ATOM 654 C CA . PRO A 1 81 ? 4.796 11.681 27.009 1.00 71.66 489 PRO A CA 1
ATOM 655 C C . PRO A 1 81 ? 5.943 12.122 26.111 1.00 73.82 489 PRO A C 1
ATOM 656 O O . PRO A 1 81 ? 6.033 13.293 25.745 1.00 77.64 489 PRO A O 1
ATOM 660 N N . PRO A 1 82 ? 6.865 11.209 25.746 1.00 75.02 490 PRO A N 1
ATOM 661 C CA . PRO A 1 82 ? 7.998 11.567 24.891 1.00 79.58 490 PRO A CA 1
ATOM 662 C C . PRO A 1 82 ? 7.536 12.037 23.497 1.00 80.72 490 PRO A C 1
ATOM 663 O O . PRO A 1 82 ? 6.518 11.570 23.024 1.00 73.93 490 PRO A O 1
ATOM 667 N N . GLN A 1 83 ? 8.285 12.961 22.888 1.00 92.97 491 GLN A N 1
ATOM 668 C CA . GLN A 1 83 ? 7.942 13.521 21.548 1.00 105.78 491 GLN A CA 1
ATOM 669 C C . GLN A 1 83 ? 7.659 12.400 20.541 1.00 98.34 491 GLN A C 1
ATOM 670 O O . GLN A 1 83 ? 8.461 11.459 20.450 1.00 96.22 491 GLN A O 1
ATOM 676 N N . THR A 1 84 ? 6.535 12.508 19.834 1.00 101.42 492 THR A N 1
ATOM 677 C CA . THR A 1 84 ? 6.152 11.532 18.782 1.00 105.44 492 THR A CA 1
ATOM 678 C C . THR A 1 84 ? 6.860 11.941 17.483 1.00 98.87 492 THR A C 1
ATOM 679 O O . THR A 1 84 ? 7.400 13.065 17.418 1.00 97.97 492 THR A O 1
ATOM 683 N N . SER A 1 85 ? 6.862 11.079 16.477 1.00 101.97 493 SER A N 1
ATOM 684 C CA . SER A 1 85 ? 7.518 11.457 15.196 1.00 110.10 493 SER A CA 1
ATOM 685 C C . SER A 1 85 ? 6.938 10.599 14.071 1.00 106.08 493 SER A C 1
ATOM 686 O O . SER A 1 85 ? 7.111 9.361 14.109 1.00 100.02 493 SER A O 1
ATOM 689 N N . ILE A 1 86 ? 6.255 11.226 13.115 1.00 105.68 494 ILE A N 1
ATOM 690 C CA . ILE A 1 86 ? 5.662 10.414 12.015 1.00 106.60 494 ILE A CA 1
ATOM 691 C C . ILE A 1 86 ? 6.799 9.814 11.181 1.00 107.55 494 ILE A C 1
ATOM 692 O O . ILE A 1 86 ? 6.630 8.685 10.670 1.00 102.76 494 ILE A O 1
ATOM 697 N N . THR A 1 87 ? 7.926 10.525 11.079 1.00 111.95 495 THR A N 1
ATOM 698 C CA . THR A 1 87 ? 9.073 10.012 10.282 1.00 120.13 495 THR A CA 1
ATOM 699 C C . THR A 1 87 ? 9.676 8.803 11.023 1.00 117.84 495 THR A C 1
ATOM 700 O O . THR A 1 87 ? 10.264 7.934 10.354 1.00 127.03 495 THR A O 1
ATOM 704 N N . SER A 1 88 ? 9.501 8.741 12.347 1.00 119.32 496 SER A N 1
ATOM 705 C CA . SER A 1 88 ? 10.014 7.618 13.182 1.00 125.69 496 SER A CA 1
ATOM 706 C C . SER A 1 88 ? 9.081 6.402 13.061 1.00 125.33 496 SER A C 1
ATOM 707 O O . SER A 1 88 ? 9.581 5.262 13.173 1.00 124.85 496 SER A O 1
ATOM 710 N N . ALA A 1 89 ? 7.781 6.649 12.849 1.00 124.44 497 ALA A N 1
ATOM 711 C CA . ALA A 1 89 ? 6.764 5.576 12.723 1.00 118.60 497 ALA A CA 1
ATOM 712 C C . ALA A 1 89 ? 6.858 4.898 11.345 1.00 124.37 497 ALA A C 1
ATOM 713 O O . ALA A 1 89 ? 6.502 3.703 11.262 1.00 116.37 497 ALA A O 1
ATOM 715 N N . VAL A 1 90 ? 7.266 5.647 10.318 1.00 131.83 498 VAL A N 1
ATOM 716 C CA . VAL A 1 90 ? 7.386 5.064 8.948 1.00 137.82 498 VAL A CA 1
ATOM 717 C C . VAL A 1 90 ? 8.732 4.342 8.846 1.00 144.17 498 VAL A C 1
ATOM 718 O O . VAL A 1 90 ? 8.846 3.440 7.998 1.00 155.29 498 VAL A O 1
ATOM 722 N N . LEU A 1 91 ? 9.698 4.706 9.691 1.00 152.39 499 LEU A N 1
ATOM 723 C CA . LEU A 1 91 ? 10.994 3.982 9.713 1.00 164.17 499 LEU A CA 1
ATOM 724 C C . LEU A 1 91 ? 10.939 2.962 10.850 1.00 170.62 499 LEU A C 1
ATOM 725 O O . LEU A 1 91 ? 11.660 3.177 11.846 1.00 171.55 499 LEU A O 1
ATOM 730 N N . GLN A 1 92 ? 10.117 1.913 10.706 1.00 174.57 500 GLN A N 1
ATOM 731 C CA . GLN A 1 92 ? 9.934 0.870 11.760 1.00 168.89 500 GLN A CA 1
ATOM 732 C C . GLN A 1 92 ? 9.361 1.514 13.033 1.00 161.02 500 GLN A C 1
ATOM 733 O O . GLN A 1 92 ? 10.123 1.880 13.927 1.00 163.42 500 GLN A O 1
ATOM 740 N N . GLY B 1 1 ? 20.073 32.727 33.930 1.00 83.42 409 GLY B N 1
ATOM 741 C CA . GLY B 1 1 ? 21.047 32.003 33.066 1.00 81.90 409 GLY B CA 1
ATOM 742 C C . GLY B 1 1 ? 20.384 30.956 32.183 1.00 77.26 409 GLY B C 1
ATOM 743 O O . GLY B 1 1 ? 19.172 31.067 31.921 1.00 76.46 409 GLY B O 1
ATOM 744 N N . SER B 1 2 ? 21.167 29.970 31.745 1.00 77.21 410 SER B N 1
ATOM 745 C CA . SER B 1 2 ? 20.686 28.879 30.864 1.00 82.28 410 SER B CA 1
ATOM 746 C C . SER B 1 2 ? 19.413 28.246 31.428 1.00 83.73 410 SER B C 1
ATOM 747 O O . SER B 1 2 ? 18.426 28.097 30.671 1.00 87.82 410 SER B O 1
ATOM 750 N N . THR B 1 3 ? 19.451 27.897 32.715 1.00 76.38 411 THR B N 1
ATOM 751 C CA . THR B 1 3 ? 18.321 27.214 33.385 1.00 74.21 411 THR B CA 1
ATOM 752 C C . THR B 1 3 ? 17.027 27.983 33.146 1.00 73.19 411 THR B C 1
ATOM 753 O O . THR B 1 3 ? 16.059 27.366 32.664 1.00 76.08 411 THR B O 1
ATOM 757 N N . PHE B 1 4 ? 17.039 29.274 33.470 1.00 69.68 412 PHE B N 1
ATOM 758 C CA . PHE B 1 4 ? 15.859 30.159 33.312 1.00 70.19 412 PHE B CA 1
ATOM 759 C C . PHE B 1 4 ? 15.510 30.314 31.825 1.00 68.77 412 PHE B C 1
ATOM 760 O O . PHE B 1 4 ? 14.339 30.068 31.434 1.00 67.93 412 PHE B O 1
ATOM 768 N N . GLU B 1 5 ? 16.491 30.704 31.015 1.00 67.69 413 GLU B N 1
ATOM 769 C CA . GLU B 1 5 ? 16.243 30.877 29.557 1.00 70.04 413 GLU B CA 1
ATOM 770 C C . GLU B 1 5 ? 15.631 29.588 28.992 1.00 69.91 413 GLU B C 1
ATOM 771 O O . GLU B 1 5 ? 14.548 29.663 28.396 1.00 74.40 413 GLU B O 1
ATOM 777 N N . GLU B 1 6 ? 16.246 28.435 29.254 1.00 72.24 414 GLU B N 1
ATOM 778 C CA . GLU B 1 6 ? 15.708 27.151 28.725 1.00 70.76 414 GLU B CA 1
ATOM 779 C C . GLU B 1 6 ? 14.345 26.843 29.360 1.00 70.87 414 GLU B C 1
ATOM 780 O O . GLU B 1 6 ? 13.470 26.354 28.633 1.00 73.89 414 GLU B O 1
ATOM 786 N N . ALA B 1 7 ? 14.148 27.155 30.647 1.00 71.64 415 ALA B N 1
ATOM 787 C CA . ALA B 1 7 ? 12.858 26.866 31.324 1.00 65.65 415 ALA B CA 1
ATOM 788 C C . ALA B 1 7 ? 11.735 27.720 30.740 1.00 61.21 415 ALA B C 1
ATOM 789 O O . ALA B 1 7 ? 10.611 27.205 30.600 1.00 64.93 415 ALA B O 1
ATOM 791 N N . ALA B 1 8 ? 12.031 28.983 30.438 1.00 63.51 416 ALA B N 1
ATOM 792 C CA . ALA B 1 8 ? 11.030 29.913 29.864 1.00 66.51 416 ALA B CA 1
ATOM 793 C C . ALA B 1 8 ? 10.401 29.344 28.587 1.00 65.70 416 ALA B C 1
ATOM 794 O O . ALA B 1 8 ? 9.300 29.803 28.253 1.00 67.14 416 ALA B O 1
ATOM 796 N N . LEU B 1 9 ? 11.060 28.380 27.929 1.00 64.60 417 LEU B N 1
ATOM 797 C CA . LEU B 1 9 ? 10.548 27.774 26.661 1.00 71.29 417 LEU B CA 1
ATOM 798 C C . LEU B 1 9 ? 9.796 26.467 26.938 1.00 76.04 417 LEU B C 1
ATOM 799 O O . LEU B 1 9 ? 9.317 25.857 25.966 1.00 75.76 417 LEU B O 1
ATOM 804 N N . CYS B 1 10 ? 9.736 26.031 28.199 1.00 78.06 418 CYS B N 1
ATOM 805 C CA . CYS B 1 10 ? 9.041 24.761 28.536 1.00 77.26 418 CYS B CA 1
ATOM 806 C C . CYS B 1 10 ? 7.642 25.012 29.104 1.00 74.86 418 CYS B C 1
ATOM 807 O O . CYS B 1 10 ? 7.317 26.157 29.426 1.00 72.67 418 CYS B O 1
ATOM 810 N N . THR B 1 11 ? 6.859 23.940 29.185 1.00 73.28 419 THR B N 1
ATOM 811 C CA . THR B 1 11 ? 5.515 23.920 29.798 1.00 75.95 419 THR B CA 1
ATOM 812 C C . THR B 1 11 ? 5.711 23.094 31.071 1.00 78.71 419 THR B C 1
ATOM 813 O O . THR B 1 11 ? 6.036 21.895 30.959 1.00 78.70 419 THR B O 1
ATOM 817 N N . PHE B 1 12 ? 5.591 23.715 32.240 1.00 77.82 420 PHE B N 1
ATOM 818 C CA . PHE B 1 12 ? 5.826 22.931 33.474 1.00 70.76 420 PHE B CA 1
ATOM 819 C C . PHE B 1 12 ? 4.949 23.434 34.608 1.00 73.34 420 PHE B C 1
ATOM 820 O O . PHE B 1 12 ? 4.333 24.522 34.500 1.00 68.89 420 PHE B O 1
ATOM 828 N N . LEU B 1 13 ? 4.917 22.643 35.679 1.00 76.09 421 LEU B N 1
ATOM 829 C CA . LEU B 1 13 ? 4.121 23.028 36.862 1.00 76.46 421 LEU B CA 1
ATOM 830 C C . LEU B 1 13 ? 4.991 23.967 37.693 1.00 71.98 421 LEU B C 1
ATOM 831 O O . LEU B 1 13 ? 6.095 23.538 38.117 1.00 71.28 421 LEU B O 1
ATOM 836 N N . LEU B 1 14 ? 4.562 25.224 37.816 1.00 70.88 422 LEU B N 1
ATOM 837 C CA . LEU B 1 14 ? 5.321 26.220 38.621 1.00 71.54 422 LEU B CA 1
ATOM 838 C C . LEU B 1 14 ? 4.847 26.098 40.069 1.00 73.53 422 LEU B C 1
ATOM 839 O O . LEU B 1 14 ? 3.680 26.479 40.340 1.00 72.07 422 LEU B O 1
ATOM 844 N N . ASN B 1 15 ? 5.693 25.525 40.931 1.00 75.73 423 ASN B N 1
ATOM 845 C CA . ASN B 1 15 ? 5.378 25.337 42.375 1.00 78.11 423 ASN B CA 1
ATOM 846 C C . ASN B 1 15 ? 6.543 25.908 43.206 1.00 74.14 423 ASN B C 1
ATOM 847 O O . ASN B 1 15 ? 7.489 26.450 42.592 1.00 72.69 423 ASN B O 1
ATOM 852 N N . LYS B 1 16 ? 6.474 25.820 44.537 1.00 77.77 424 LYS B N 1
ATOM 853 C CA . LYS B 1 16 ? 7.549 26.379 45.412 1.00 81.70 424 LYS B CA 1
ATOM 854 C C . LYS B 1 16 ? 8.942 25.910 44.969 1.00 75.82 424 LYS B C 1
ATOM 855 O O . LYS B 1 16 ? 9.836 26.768 44.836 1.00 70.14 424 LYS B O 1
ATOM 861 N N . GLU B 1 17 ? 9.115 24.594 44.813 1.00 83.63 425 GLU B N 1
ATOM 862 C CA . GLU B 1 17 ? 10.408 23.979 44.415 1.00 86.58 425 GLU B CA 1
ATOM 863 C C . GLU B 1 17 ? 10.901 24.623 43.118 1.00 85.35 425 GLU B C 1
ATOM 864 O O . GLU B 1 17 ? 12.038 25.131 43.085 1.00 83.10 425 GLU B O 1
ATOM 870 N N . MET B 1 18 ? 10.041 24.646 42.104 1.00 84.12 426 MET B N 1
ATOM 871 C CA . MET B 1 18 ? 10.427 25.205 40.790 1.00 75.82 426 MET B CA 1
ATOM 872 C C . MET B 1 18 ? 10.638 26.715 40.906 1.00 69.40 426 MET B C 1
ATOM 873 O O . MET B 1 18 ? 11.608 27.233 40.302 1.00 71.37 426 MET B O 1
ATOM 878 N N . TYR B 1 19 ? 9.770 27.401 41.645 1.00 64.34 427 TYR B N 1
ATOM 879 C CA . TYR B 1 19 ? 9.941 28.865 41.805 1.00 62.45 427 TYR B CA 1
ATOM 880 C C . TYR B 1 19 ? 11.315 29.169 42.384 1.00 63.60 427 TYR B C 1
ATOM 881 O O . TYR B 1 19 ? 11.951 30.117 41.938 1.00 69.07 427 TYR B O 1
ATOM 890 N N . LEU B 1 20 ? 11.736 28.370 43.359 1.00 68.14 428 LEU B N 1
ATOM 891 C CA . LEU B 1 20 ? 13.037 28.585 44.036 1.00 70.47 428 LEU B CA 1
ATOM 892 C C . LEU B 1 20 ? 14.184 28.420 43.049 1.00 66.06 428 LEU B C 1
ATOM 893 O O . LEU B 1 20 ? 15.039 29.310 42.988 1.00 69.42 428 LEU B O 1
ATOM 898 N N . LYS B 1 21 ? 14.202 27.304 42.329 1.00 71.47 429 LYS B N 1
ATOM 899 C CA . LYS B 1 21 ? 15.289 27.039 41.353 1.00 71.87 429 LYS B CA 1
ATOM 900 C C . LYS B 1 21 ? 15.353 28.125 40.276 1.00 68.20 429 LYS B C 1
ATOM 901 O O . LYS B 1 21 ? 16.447 28.644 40.049 1.00 64.55 429 LYS B O 1
ATOM 907 N N . LEU B 1 22 ? 14.218 28.516 39.697 1.00 65.61 430 LEU B N 1
ATOM 908 C CA . LEU B 1 22 ? 14.275 29.506 38.586 1.00 66.17 430 LEU B CA 1
ATOM 909 C C . LEU B 1 22 ? 14.516 30.920 39.101 1.00 64.51 430 LEU B C 1
ATOM 910 O O . LEU B 1 22 ? 15.284 31.653 38.448 1.00 65.60 430 LEU B O 1
ATOM 915 N N . ARG B 1 23 ? 13.867 31.301 40.196 1.00 68.00 431 ARG B N 1
ATOM 916 C CA . ARG B 1 23 ? 14.070 32.674 40.732 1.00 68.86 431 ARG B CA 1
ATOM 917 C C . ARG B 1 23 ? 15.546 32.831 41.129 1.00 69.83 431 ARG B C 1
ATOM 918 O O . ARG B 1 23 ? 16.122 33.895 40.837 1.00 68.08 431 ARG B O 1
ATOM 926 N N . SER B 1 24 ? 16.133 31.813 41.772 1.00 70.24 432 SER B N 1
ATOM 927 C CA . SER B 1 24 ? 17.567 31.881 42.164 1.00 70.86 432 SER B CA 1
ATOM 928 C C . SER B 1 24 ? 18.418 32.076 40.906 1.00 72.65 432 SER B C 1
ATOM 929 O O . SER B 1 24 ? 19.321 32.925 40.914 1.00 74.93 432 SER B O 1
ATOM 932 N N . ASP B 1 25 ? 18.106 31.321 39.849 1.00 74.52 433 ASP B N 1
ATOM 933 C CA . ASP B 1 25 ? 18.925 31.379 38.612 1.00 70.07 433 ASP B CA 1
ATOM 934 C C . ASP B 1 25 ? 18.948 32.788 38.021 1.00 70.20 433 ASP B C 1
ATOM 935 O O . ASP B 1 25 ? 19.841 33.036 37.198 1.00 77.76 433 ASP B O 1
ATOM 940 N N . VAL B 1 26 ? 18.009 33.665 38.402 1.00 72.04 434 VAL B N 1
ATOM 941 C CA . VAL B 1 26 ? 18.021 35.049 37.833 1.00 68.97 434 VAL B CA 1
ATOM 942 C C . VAL B 1 26 ? 18.295 36.099 38.916 1.00 70.50 434 VAL B C 1
ATOM 943 O O . VAL B 1 26 ? 18.000 37.274 38.652 1.00 76.28 434 VAL B O 1
ATOM 947 N N . LEU B 1 27 ? 18.827 35.704 40.084 1.00 70.55 435 LEU B N 1
ATOM 948 C CA . LEU B 1 27 ? 19.186 36.711 41.130 1.00 70.35 435 LEU B CA 1
ATOM 949 C C . LEU B 1 27 ? 20.390 37.497 40.600 1.00 71.15 435 LEU B C 1
ATOM 950 O O . LEU B 1 27 ? 20.514 38.699 40.928 1.00 73.49 435 LEU B O 1
ATOM 955 N N . LEU B 1 28 ? 21.248 36.806 39.837 1.00 73.49 436 LEU B N 1
ATOM 956 C CA . LEU B 1 28 ? 22.456 37.396 39.190 1.00 77.41 436 LEU B CA 1
ATOM 957 C C . LEU B 1 28 ? 22.389 37.147 37.690 1.00 77.55 436 LEU B C 1
ATOM 958 O O . LEU B 1 28 ? 21.897 36.101 37.276 1.00 76.13 436 LEU B O 1
ATOM 963 N N . PRO B 1 29 ? 22.787 38.119 36.834 1.00 87.55 437 PRO B N 1
ATOM 964 C CA . PRO B 1 29 ? 23.238 39.434 37.289 1.00 88.22 437 PRO B CA 1
ATOM 965 C C . PRO B 1 29 ? 22.061 40.152 37.966 1.00 86.46 437 PRO B C 1
ATOM 966 O O . PRO B 1 29 ? 20.937 39.755 37.756 1.00 82.57 437 PRO B O 1
ATOM 970 N N . LEU B 1 30 ? 22.365 41.206 38.721 1.00 100.25 438 LEU B N 1
ATOM 971 C CA . LEU B 1 30 ? 21.372 41.961 39.541 1.00 100.80 438 LEU B CA 1
ATOM 972 C C . LEU B 1 30 ? 20.164 42.483 38.749 1.00 100.47 438 LEU B C 1
ATOM 973 O O . LEU B 1 30 ? 19.059 41.943 38.936 1.00 108.84 438 LEU B O 1
ATOM 978 N N . THR B 1 31 ? 20.349 43.483 37.900 1.00 97.27 439 THR B N 1
ATOM 979 C CA . THR B 1 31 ? 19.197 44.072 37.164 1.00 103.79 439 THR B CA 1
ATOM 980 C C . THR B 1 31 ? 18.470 43.070 36.247 1.00 95.63 439 THR B C 1
ATOM 981 O O . THR B 1 31 ? 17.350 43.390 35.814 1.00 94.37 439 THR B O 1
ATOM 985 N N . GLN B 1 32 ? 19.055 41.900 35.996 1.00 93.97 440 GLN B N 1
ATOM 986 C CA . GLN B 1 32 ? 18.471 40.874 35.087 1.00 92.50 440 GLN B CA 1
ATOM 987 C C . GLN B 1 32 ? 16.949 40.726 35.255 1.00 85.95 440 GLN B C 1
ATOM 988 O O . GLN B 1 32 ? 16.210 41.084 34.332 1.00 86.92 440 GLN B O 1
ATOM 994 N N . TYR B 1 33 ? 16.510 40.212 36.403 1.00 89.24 441 TYR B N 1
ATOM 995 C CA . TYR B 1 33 ? 15.077 39.940 36.700 1.00 81.05 441 TYR B CA 1
ATOM 996 C C . TYR B 1 33 ? 14.192 41.180 36.541 1.00 86.41 441 TYR B C 1
ATOM 997 O O . TYR B 1 33 ? 13.112 41.038 35.951 1.00 98.38 441 TYR B O 1
ATOM 1006 N N . ASN B 1 34 ? 14.609 42.340 37.043 1.00 91.13 442 ASN B N 1
ATOM 1007 C CA . ASN B 1 34 ? 13.742 43.542 36.905 1.00 102.82 442 ASN B CA 1
ATOM 1008 C C . ASN B 1 34 ? 13.596 43.928 35.425 1.00 105.22 442 ASN B C 1
ATOM 1009 O O . ASN B 1 34 ? 12.487 44.366 35.050 1.00 100.92 442 ASN B O 1
ATOM 1014 N N . ARG B 1 35 ? 14.658 43.789 34.619 1.00 108.16 443 ARG B N 1
ATOM 1015 C CA . ARG B 1 35 ? 14.530 44.164 33.188 1.00 110.17 443 ARG B CA 1
ATOM 1016 C C . ARG B 1 35 ? 13.459 43.287 32.545 1.00 99.24 443 ARG B C 1
ATOM 1017 O O . ARG B 1 35 ? 12.587 43.839 31.852 1.00 104.35 443 ARG B O 1
ATOM 1025 N N . TYR B 1 36 ? 13.496 41.982 32.804 1.00 87.57 444 TYR B N 1
ATOM 1026 C CA . TYR B 1 36 ? 12.476 41.104 32.186 1.00 83.18 444 TYR B CA 1
ATOM 1027 C C . TYR B 1 36 ? 11.060 41.513 32.614 1.00 89.69 444 TYR B C 1
ATOM 1028 O O . TYR B 1 36 ? 10.136 41.340 31.807 1.00 102.80 444 TYR B O 1
ATOM 1037 N N . LEU B 1 37 ? 10.877 42.010 33.836 1.00 90.87 445 LEU B N 1
ATOM 1038 C CA . LEU B 1 37 ? 9.511 42.422 34.268 1.00 96.35 445 LEU B CA 1
ATOM 1039 C C . LEU B 1 37 ? 9.107 43.717 33.555 1.00 104.68 445 LEU B C 1
ATOM 1040 O O . LEU B 1 37 ? 7.905 43.879 33.262 1.00 108.59 445 LEU B O 1
ATOM 1045 N N . ALA B 1 38 ? 10.065 44.620 33.326 1.00 110.12 446 ALA B N 1
ATOM 1046 C CA . ALA B 1 38 ? 9.767 45.884 32.616 1.00 117.10 446 ALA B CA 1
ATOM 1047 C C . ALA B 1 38 ? 9.315 45.546 31.188 1.00 113.83 446 ALA B C 1
ATOM 1048 O O . ALA B 1 38 ? 8.276 46.085 30.751 1.00 112.47 446 ALA B O 1
ATOM 1050 N N . LEU B 1 39 ? 10.051 44.650 30.516 1.00 107.66 447 LEU B N 1
ATOM 1051 C CA . LEU B 1 39 ? 9.733 44.241 29.121 1.00 109.27 447 LEU B CA 1
ATOM 1052 C C . LEU B 1 39 ? 8.443 43.421 29.046 1.00 107.11 447 LEU B C 1
ATOM 1053 O O . LEU B 1 39 ? 7.832 43.437 27.976 1.00 117.29 447 LEU B O 1
ATOM 1058 N N . TYR B 1 40 ? 8.007 42.760 30.115 1.00 106.52 448 TYR B N 1
ATOM 1059 C CA . TYR B 1 40 ? 6.784 41.934 29.945 1.00 106.70 448 TYR B CA 1
ATOM 1060 C C . TYR B 1 40 ? 5.643 42.800 29.415 1.00 121.80 448 TYR B C 1
ATOM 1061 O O . TYR B 1 40 ? 4.976 42.375 28.460 1.00 135.99 448 TYR B O 1
ATOM 1070 N N . ASN B 1 41 ? 5.427 43.968 30.017 1.00 127.65 449 ASN B N 1
ATOM 1071 C CA . ASN B 1 41 ? 4.263 44.810 29.635 1.00 133.93 449 ASN B CA 1
ATOM 1072 C C . ASN B 1 41 ? 4.355 45.204 28.158 1.00 136.18 449 ASN B C 1
ATOM 1073 O O . ASN B 1 41 ? 3.328 45.108 27.473 1.00 141.84 449 ASN B O 1
ATOM 1078 N N . LYS B 1 42 ? 5.531 45.636 27.700 1.00 131.14 450 LYS B N 1
ATOM 1079 C CA . LYS B 1 42 ? 5.719 45.974 26.267 1.00 133.06 450 LYS B CA 1
ATOM 1080 C C . LYS B 1 42 ? 5.354 44.758 25.418 1.00 127.02 450 LYS B C 1
ATOM 1081 O O . LYS B 1 42 ? 4.415 44.855 24.632 1.00 131.95 450 LYS B O 1
ATOM 1087 N N . TYR B 1 43 ? 6.038 43.636 25.619 1.00 128.32 451 TYR B N 1
ATOM 1088 C CA . TYR B 1 43 ? 5.796 42.416 24.806 1.00 131.71 451 TYR B CA 1
ATOM 1089 C C . TYR B 1 43 ? 4.327 41.977 24.844 1.00 143.55 451 TYR B C 1
ATOM 1090 O O . TYR B 1 43 ? 3.917 41.273 23.905 1.00 162.18 451 TYR B O 1
ATOM 1099 N N . LYS B 1 44 ? 3.553 42.370 25.858 1.00 142.86 452 LYS B N 1
ATOM 1100 C CA . LYS B 1 44 ? 2.163 41.850 25.980 1.00 146.73 452 LYS B CA 1
ATOM 1101 C C . LYS B 1 44 ? 1.127 42.871 25.503 1.00 152.87 452 LYS B C 1
ATOM 1102 O O . LYS B 1 44 ? 0.174 42.448 24.825 1.00 161.81 452 LYS B O 1
ATOM 1108 N N . TYR B 1 45 ? 1.294 44.153 25.831 1.00 152.26 453 TYR B N 1
ATOM 1109 C CA . TYR B 1 45 ? 0.232 45.142 25.501 1.00 154.32 453 TYR B CA 1
ATOM 1110 C C . TYR B 1 45 ? 0.727 46.207 24.518 1.00 149.56 453 TYR B C 1
ATOM 1111 O O . TYR B 1 45 ? -0.126 46.854 23.890 1.00 163.17 453 TYR B O 1
ATOM 1120 N N . PHE B 1 46 ? 2.040 46.406 24.406 1.00 159.41 454 PHE B N 1
ATOM 1121 C CA . PHE B 1 46 ? 2.590 47.477 23.525 1.00 149.41 454 PHE B CA 1
ATOM 1122 C C . PHE B 1 46 ? 3.611 46.897 22.529 1.00 133.11 454 PHE B C 1
ATOM 1123 O O . PHE B 1 46 ? 4.625 47.575 22.254 1.00 123.37 454 PHE B O 1
ATOM 1131 N N . SER B 1 47 ? 3.334 45.700 21.991 1.00 127.53 455 SER B N 1
ATOM 1132 C CA . SER B 1 47 ? 4.232 45.004 21.024 1.00 121.23 455 SER B CA 1
ATOM 1133 C C . SER B 1 47 ? 4.519 45.887 19.801 1.00 124.53 455 SER B C 1
ATOM 1134 O O . SER B 1 47 ? 5.654 45.811 19.275 1.00 121.02 455 SER B O 1
ATOM 1137 N N . GLY B 1 48 ? 3.525 46.676 19.372 1.00 133.58 456 GLY B N 1
ATOM 1138 C CA . GLY B 1 48 ? 3.626 47.577 18.204 1.00 140.75 456 GLY B CA 1
ATOM 1139 C C . GLY B 1 48 ? 4.793 48.543 18.307 1.00 142.51 456 GLY B C 1
ATOM 1140 O O . GLY B 1 48 ? 5.479 48.735 17.288 1.00 139.95 456 GLY B O 1
ATOM 1141 N N . ALA B 1 49 ? 4.992 49.145 19.486 1.00 152.93 457 ALA B N 1
ATOM 1142 C CA . ALA B 1 49 ? 6.106 50.098 19.714 1.00 158.06 457 ALA B CA 1
ATOM 1143 C C . ALA B 1 49 ? 7.316 49.336 20.273 1.00 157.14 457 ALA B C 1
ATOM 1144 O O . ALA B 1 49 ? 7.704 49.585 21.428 1.00 157.66 457 ALA B O 1
ATOM 1146 N N . MET B 1 50 ? 7.861 48.417 19.474 1.00 158.57 458 MET B N 1
ATOM 1147 C CA . MET B 1 50 ? 9.054 47.614 19.851 1.00 155.05 458 MET B CA 1
ATOM 1148 C C . MET B 1 50 ? 9.847 47.299 18.576 1.00 159.71 458 MET B C 1
ATOM 1149 O O . MET B 1 50 ? 9.298 46.576 17.708 1.00 165.56 458 MET B O 1
ATOM 1154 N N . ASP B 1 51 ? 11.081 47.809 18.467 1.00 159.54 459 ASP B N 1
ATOM 1155 C CA . ASP B 1 51 ? 11.936 47.530 17.276 1.00 166.12 459 ASP B CA 1
ATOM 1156 C C . ASP B 1 51 ? 12.843 46.323 17.582 1.00 169.51 459 ASP B C 1
ATOM 1157 O O . ASP B 1 51 ? 13.971 46.277 17.058 1.00 178.04 459 ASP B O 1
ATOM 1162 N N . THR B 1 52 ? 12.336 45.381 18.391 1.00 165.11 460 THR B N 1
ATOM 1163 C CA . THR B 1 52 ? 13.030 44.124 18.793 1.00 166.42 460 THR B CA 1
ATOM 1164 C C . THR B 1 52 ? 11.977 43.183 19.391 1.00 158.12 460 THR B C 1
ATOM 1165 O O . THR B 1 52 ? 11.485 43.467 20.506 1.00 149.32 460 THR B O 1
ATOM 1169 N N . THR B 1 53 ? 11.628 42.122 18.660 1.00 157.88 461 THR B N 1
ATOM 1170 C CA . THR B 1 53 ? 10.612 41.155 19.143 1.00 149.87 461 THR B CA 1
ATOM 1171 C C . THR B 1 53 ? 11.212 39.747 19.145 1.00 158.65 461 THR B C 1
ATOM 1172 O O . THR B 1 53 ? 10.655 38.860 18.465 1.00 165.33 461 THR B O 1
ATOM 1176 N N . SER B 1 54 ? 12.315 39.574 19.883 1.00 110.22 462 SER B N 1
ATOM 1177 C CA . SER B 1 54 ? 12.983 38.254 20.016 1.00 105.03 462 SER B CA 1
ATOM 1178 C C . SER B 1 54 ? 12.034 37.304 20.745 1.00 102.35 462 SER B C 1
ATOM 1179 O O . SER B 1 54 ? 11.548 37.680 21.833 1.00 111.85 462 SER B O 1
ATOM 1182 N N . TYR B 1 55 ? 11.773 36.125 20.182 1.00 94.03 463 TYR B N 1
ATOM 1183 C CA . TYR B 1 55 ? 10.845 35.202 20.882 1.00 91.20 463 TYR B CA 1
ATOM 1184 C C . TYR B 1 55 ? 11.446 34.745 22.219 1.00 93.68 463 TYR B C 1
ATOM 1185 O O . TYR B 1 55 ? 10.720 34.721 23.228 1.00 84.24 463 TYR B O 1
ATOM 1194 N N . ARG B 1 56 ? 12.728 34.387 22.225 1.00 92.74 464 ARG B N 1
ATOM 1195 C CA . ARG B 1 56 ? 13.353 33.925 23.487 1.00 86.54 464 ARG B CA 1
ATOM 1196 C C . ARG B 1 56 ? 13.224 35.017 24.544 1.00 89.30 464 ARG B C 1
ATOM 1197 O O . ARG B 1 56 ? 12.886 34.681 25.686 1.00 98.22 464 ARG B O 1
ATOM 1205 N N . GLU B 1 57 ? 13.516 36.264 24.164 1.00 88.49 465 GLU B N 1
ATOM 1206 C CA . GLU B 1 57 ? 13.439 37.406 25.106 1.00 85.93 465 GLU B CA 1
ATOM 1207 C C . GLU B 1 57 ? 11.995 37.505 25.600 1.00 81.30 465 GLU B C 1
ATOM 1208 O O . GLU B 1 57 ? 11.802 37.764 26.792 1.00 87.57 465 GLU B O 1
ATOM 1214 N N . ALA B 1 58 ? 11.029 37.246 24.717 1.00 79.22 466 ALA B N 1
ATOM 1215 C CA . ALA B 1 58 ? 9.598 37.322 25.101 1.00 77.93 466 ALA B CA 1
ATOM 1216 C C . ALA B 1 58 ? 9.288 36.252 26.148 1.00 72.57 466 ALA B C 1
ATOM 1217 O O . ALA B 1 58 ? 8.583 36.556 27.115 1.00 73.77 466 ALA B O 1
ATOM 1219 N N . ALA B 1 59 ? 9.771 35.036 25.907 1.00 70.42 467 ALA B N 1
ATOM 1220 C CA . ALA B 1 59 ? 9.560 33.886 26.809 1.00 72.15 467 ALA B CA 1
ATOM 1221 C C . ALA B 1 59 ? 10.153 34.225 28.184 1.00 71.83 467 ALA B C 1
ATOM 1222 O O . ALA B 1 59 ? 9.424 34.074 29.177 1.00 69.66 467 ALA B O 1
ATOM 1224 N N . CYS B 1 60 ? 11.409 34.694 28.220 1.00 67.51 468 CYS B N 1
ATOM 1225 C CA . CYS B 1 60 ? 12.065 35.076 29.497 1.00 74.04 468 CYS B CA 1
ATOM 1226 C C . CYS B 1 60 ? 11.174 36.046 30.279 1.00 79.54 468 CYS B C 1
ATOM 1227 O O . CYS B 1 60 ? 11.077 35.877 31.509 1.00 86.39 468 CYS B O 1
ATOM 1230 N N . CYS B 1 61 ? 10.533 36.996 29.593 1.00 74.23 469 CYS B N 1
ATOM 1231 C CA . CYS B 1 61 ? 9.655 37.977 30.277 1.00 75.66 469 CYS B CA 1
ATOM 1232 C C . CYS B 1 61 ? 8.389 37.283 30.781 1.00 72.93 469 CYS B C 1
ATOM 1233 O O . CYS B 1 61 ? 7.948 37.578 31.903 1.00 78.41 469 CYS B O 1
ATOM 1236 N N A HIS B 1 62 ? 7.824 36.394 29.966 0.55 70.43 470 HIS B N 1
ATOM 1237 N N B HIS B 1 62 ? 7.833 36.383 29.973 0.45 72.21 470 HIS B N 1
ATOM 1238 C CA A HIS B 1 62 ? 6.596 35.656 30.366 0.55 72.82 470 HIS B CA 1
ATOM 1239 C CA B HIS B 1 62 ? 6.593 35.661 30.355 0.45 75.10 470 HIS B CA 1
ATOM 1240 C C A HIS B 1 62 ? 6.888 34.832 31.624 0.55 73.38 470 HIS B C 1
ATOM 1241 C C B HIS B 1 62 ? 6.885 34.832 31.617 0.45 74.52 470 HIS B C 1
ATOM 1242 O O A HIS B 1 62 ? 6.018 34.804 32.522 0.55 75.08 470 HIS B O 1
ATOM 1243 O O B HIS B 1 62 ? 6.017 34.804 32.517 0.45 76.01 470 HIS B O 1
ATOM 1256 N N . LEU B 1 63 ? 8.078 34.229 31.698 1.00 69.84 471 LEU B N 1
ATOM 1257 C CA . LEU B 1 63 ? 8.454 33.405 32.879 1.00 72.50 471 LEU B CA 1
ATOM 1258 C C . LEU B 1 63 ? 8.703 34.325 34.074 1.00 75.74 471 LEU B C 1
ATOM 1259 O O . LEU B 1 63 ? 8.185 34.014 35.165 1.00 67.21 471 LEU B O 1
ATOM 1264 N N . ALA B 1 64 ? 9.471 35.399 33.862 1.00 75.43 472 ALA B N 1
ATOM 1265 C CA . ALA B 1 64 ? 9.747 36.358 34.951 1.00 76.01 472 ALA B CA 1
ATOM 1266 C C . ALA B 1 64 ? 8.402 36.795 35.526 1.00 77.04 472 ALA B C 1
ATOM 1267 O O . ALA B 1 64 ? 8.199 36.675 36.750 1.00 83.42 472 ALA B O 1
ATOM 1269 N N . LYS B 1 65 ? 7.501 37.225 34.650 1.00 77.58 473 LYS B N 1
ATOM 1270 C CA . LYS B 1 65 ? 6.165 37.672 35.112 1.00 86.76 473 LYS B CA 1
ATOM 1271 C C . LYS B 1 65 ? 5.515 36.552 35.924 1.00 77.81 473 LYS B C 1
ATOM 1272 O O . LYS B 1 65 ? 4.917 36.849 36.954 1.00 74.99 473 LYS B O 1
ATOM 1278 N N . ALA B 1 66 ? 5.646 35.309 35.464 1.00 70.66 474 ALA B N 1
ATOM 1279 C CA . ALA B 1 66 ? 5.007 34.178 36.171 1.00 68.41 474 ALA B CA 1
ATOM 1280 C C . ALA B 1 66 ? 5.625 33.993 37.562 1.00 67.48 474 ALA B C 1
ATOM 1281 O O . ALA B 1 66 ? 4.871 33.720 38.502 1.00 69.88 474 ALA B O 1
ATOM 1283 N N . LEU B 1 67 ? 6.951 34.074 37.665 1.00 68.09 475 LEU B N 1
ATOM 1284 C CA . LEU B 1 67 ? 7.610 33.908 38.980 1.00 67.99 475 LEU B CA 1
ATOM 1285 C C . LEU B 1 67 ? 7.101 35.014 39.899 1.00 74.81 475 LEU B C 1
ATOM 1286 O O . LEU B 1 67 ? 6.815 34.726 41.079 1.00 78.14 475 LEU B O 1
ATOM 1291 N N . ASN B 1 68 ? 6.990 36.230 39.363 1.00 76.24 476 ASN B N 1
ATOM 1292 C CA . ASN B 1 68 ? 6.515 37.378 40.175 1.00 85.66 476 ASN B CA 1
ATOM 1293 C C . ASN B 1 68 ? 5.106 37.077 40.702 1.00 84.33 476 ASN B C 1
ATOM 1294 O O . ASN B 1 68 ? 4.924 37.122 41.928 1.00 93.73 476 ASN B O 1
ATOM 1299 N N . ASP B 1 69 ? 4.157 36.773 39.816 1.00 82.33 477 ASP B N 1
ATOM 1300 C CA . ASP B 1 69 ? 2.766 36.468 40.250 1.00 87.72 477 ASP B CA 1
ATOM 1301 C C . ASP B 1 69 ? 2.775 35.362 41.304 1.00 89.84 477 ASP B C 1
ATOM 1302 O O . ASP B 1 69 ? 1.947 35.429 42.232 1.00 98.27 477 ASP B O 1
ATOM 1307 N N . PHE B 1 70 ? 3.686 34.394 41.170 1.00 85.14 478 PHE B N 1
ATOM 1308 C CA . PHE B 1 70 ? 3.749 33.285 42.156 1.00 80.89 478 PHE B CA 1
ATOM 1309 C C . PHE B 1 70 ? 4.293 33.793 43.500 1.00 76.80 478 PHE B C 1
ATOM 1310 O O . PHE B 1 70 ? 3.839 33.309 44.535 1.00 73.22 478 PHE B O 1
ATOM 1318 N N . SER B 1 71 ? 5.208 34.760 43.474 1.00 77.49 479 SER B N 1
ATOM 1319 C CA . SER B 1 71 ? 5.817 35.275 44.727 1.00 80.09 479 SER B CA 1
ATOM 1320 C C . SER B 1 71 ? 4.758 35.975 45.584 1.00 93.30 479 SER B C 1
ATOM 1321 O O . SER B 1 71 ? 4.980 36.098 46.810 1.00 102.72 479 SER B O 1
ATOM 1324 N N . ASN B 1 72 ? 3.646 36.385 44.969 1.00 92.84 480 ASN B N 1
ATOM 1325 C CA . ASN B 1 72 ? 2.553 37.096 45.690 1.00 95.57 480 ASN B CA 1
ATOM 1326 C C . ASN B 1 72 ? 1.306 36.204 45.695 1.00 92.35 480 ASN B C 1
ATOM 1327 O O . ASN B 1 72 ? 0.207 36.756 45.751 1.00 96.42 480 ASN B O 1
ATOM 1332 N N . SER B 1 73 ? 1.478 34.879 45.742 1.00 90.87 481 SER B N 1
ATOM 1333 C CA . SER B 1 73 ? 0.316 33.962 45.601 1.00 90.92 481 SER B CA 1
ATOM 1334 C C . SER B 1 73 ? 0.535 32.601 46.262 1.00 86.88 481 SER B C 1
ATOM 1335 O O . SER B 1 73 ? -0.431 32.066 46.837 1.00 89.70 481 SER B O 1
ATOM 1338 N N . GLY B 1 74 ? 1.715 32.015 46.071 1.00 88.48 482 GLY B N 1
ATOM 1339 C CA . GLY B 1 74 ? 2.035 30.692 46.643 1.00 94.64 482 GLY B CA 1
ATOM 1340 C C . GLY B 1 74 ? 1.209 29.587 46.006 1.00 97.31 482 GLY B C 1
ATOM 1341 O O . GLY B 1 74 ? 1.450 28.405 46.347 1.00 97.57 482 GLY B O 1
ATOM 1342 N N . SER B 1 75 ? 0.291 29.958 45.102 1.00 100.20 483 SER B N 1
ATOM 1343 C CA . SER B 1 75 ? -0.590 28.978 44.415 1.00 107.54 483 SER B CA 1
ATOM 1344 C C . SER B 1 75 ? 0.065 28.475 43.122 1.00 100.03 483 SER B C 1
ATOM 1345 O O . SER B 1 75 ? 0.323 29.286 42.177 1.00 82.55 483 SER B O 1
ATOM 1348 N N . ASP B 1 76 ? 0.298 27.165 43.095 1.00 93.46 484 ASP B N 1
ATOM 1349 C CA . ASP B 1 76 ? 0.918 26.479 41.942 1.00 97.26 484 ASP B CA 1
ATOM 1350 C C . ASP B 1 76 ? 0.131 26.784 40.672 1.00 92.19 484 ASP B C 1
ATOM 1351 O O . ASP B 1 76 ? -1.118 26.788 40.728 1.00 94.94 484 ASP B O 1
ATOM 1356 N N . VAL B 1 77 ? 0.837 27.050 39.578 1.00 82.66 485 VAL B N 1
ATOM 1357 C CA . VAL B 1 77 ? 0.125 27.298 38.294 1.00 81.52 485 VAL B CA 1
ATOM 1358 C C . VAL B 1 77 ? 0.901 26.583 37.202 1.00 78.43 485 VAL B C 1
ATOM 1359 O O . VAL B 1 77 ? 2.111 26.313 37.383 1.00 77.58 485 VAL B O 1
ATOM 1363 N N . LEU B 1 78 ? 0.194 26.234 36.144 1.00 82.56 486 LEU B N 1
ATOM 1364 C CA . LEU B 1 78 ? 0.858 25.597 34.996 1.00 78.68 486 LEU B CA 1
ATOM 1365 C C . LEU B 1 78 ? 1.500 26.718 34.197 1.00 75.93 486 LEU B C 1
ATOM 1366 O O . LEU B 1 78 ? 0.750 27.643 33.822 1.00 76.44 486 LEU B O 1
ATOM 1371 N N . TYR B 1 79 ? 2.820 26.691 34.023 1.00 69.43 487 TYR B N 1
ATOM 1372 C CA . TYR B 1 79 ? 3.445 27.739 33.182 1.00 66.97 487 TYR B CA 1
ATOM 1373 C C . TYR B 1 79 ? 3.471 27.268 31.728 1.00 71.79 487 TYR B C 1
ATOM 1374 O O . TYR B 1 79 ? 3.776 26.083 31.480 1.00 69.16 487 TYR B O 1
ATOM 1383 N N . GLN B 1 80 ? 3.155 28.184 30.810 1.00 81.98 488 GLN B N 1
ATOM 1384 C CA . GLN B 1 80 ? 3.147 27.926 29.343 1.00 83.23 488 GLN B CA 1
ATOM 1385 C C . GLN B 1 80 ? 3.899 29.039 28.634 1.00 77.63 488 GLN B C 1
ATOM 1386 O O . GLN B 1 80 ? 3.647 30.221 28.870 1.00 75.44 488 GLN B O 1
ATOM 1392 N N . PRO B 1 81 ? 4.853 28.691 27.752 1.00 71.54 489 PRO B N 1
ATOM 1393 C CA . PRO B 1 81 ? 5.607 29.696 27.015 1.00 73.43 489 PRO B CA 1
ATOM 1394 C C . PRO B 1 81 ? 4.655 30.481 26.121 1.00 73.17 489 PRO B C 1
ATOM 1395 O O . PRO B 1 81 ? 3.585 29.993 25.769 1.00 77.70 489 PRO B O 1
ATOM 1399 N N . PRO B 1 82 ? 5.000 31.731 25.754 1.00 72.57 490 PRO B N 1
ATOM 1400 C CA . PRO B 1 82 ? 4.128 32.545 24.907 1.00 80.71 490 PRO B CA 1
ATOM 1401 C C . PRO B 1 82 ? 3.934 31.919 23.511 1.00 80.82 490 PRO B C 1
ATOM 1402 O O . PRO B 1 82 ? 4.829 31.258 23.033 1.00 74.67 490 PRO B O 1
ATOM 1406 N N . GLN B 1 83 ? 2.763 32.134 22.909 1.00 92.15 491 GLN B N 1
ATOM 1407 C CA . GLN B 1 83 ? 2.435 31.573 21.566 1.00 107.10 491 GLN B CA 1
ATOM 1408 C C . GLN B 1 83 ? 3.550 31.872 20.558 1.00 99.85 491 GLN B C 1
ATOM 1409 O O . GLN B 1 83 ? 3.978 33.034 20.468 1.00 97.31 491 GLN B O 1
ATOM 1415 N N . THR B 1 84 ? 4.002 30.836 19.849 1.00 102.20 492 THR B N 1
ATOM 1416 C CA . THR B 1 84 ? 5.043 30.986 18.799 1.00 107.78 492 THR B CA 1
ATOM 1417 C C . THR B 1 84 ? 4.337 31.395 17.500 1.00 101.46 492 THR B C 1
ATOM 1418 O O . THR B 1 84 ? 3.092 31.307 17.438 1.00 102.38 492 THR B O 1
ATOM 1422 N N . SER B 1 85 ? 5.085 31.826 16.495 1.00 101.87 493 SER B N 1
ATOM 1423 C CA . SER B 1 85 ? 4.430 32.194 15.210 1.00 110.38 493 SER B CA 1
ATOM 1424 C C . SER B 1 85 ? 5.468 32.119 14.089 1.00 105.44 493 SER B C 1
ATOM 1425 O O . SER B 1 85 ? 6.444 32.897 14.126 1.00 101.40 493 SER B O 1
ATOM 1428 N N . ILE B 1 86 ? 5.282 31.203 13.141 1.00 105.75 494 ILE B N 1
ATOM 1429 C CA . ILE B 1 86 ? 6.289 31.094 12.047 1.00 108.11 494 ILE B CA 1
ATOM 1430 C C . ILE B 1 86 ? 6.234 32.371 11.201 1.00 110.88 494 ILE B C 1
ATOM 1431 O O . ILE B 1 86 ? 7.298 32.796 10.696 1.00 107.21 494 ILE B O 1
ATOM 1436 N N . THR B 1 87 ? 5.049 32.979 11.086 1.00 115.17 495 THR B N 1
ATOM 1437 C CA . THR B 1 87 ? 4.910 34.221 10.280 1.00 123.53 495 THR B CA 1
ATOM 1438 C C . THR B 1 87 ? 5.640 35.360 11.017 1.00 121.81 495 THR B C 1
ATOM 1439 O O . THR B 1 87 ? 6.090 36.304 10.346 1.00 125.00 495 THR B O 1
ATOM 1443 N N . SER B 1 88 ? 5.773 35.256 12.344 1.00 125.99 496 SER B N 1
ATOM 1444 C CA . SER B 1 88 ? 6.476 36.274 13.176 1.00 127.70 496 SER B CA 1
ATOM 1445 C C . SER B 1 88 ? 7.998 36.084 13.069 1.00 125.24 496 SER B C 1
ATOM 1446 O O . SER B 1 88 ? 8.726 37.090 13.184 1.00 119.66 496 SER B O 1
ATOM 1449 N N . ALA B 1 89 ? 8.442 34.840 12.896 1.00 123.08 497 ALA B N 1
ATOM 1450 C CA . ALA B 1 89 ? 9.887 34.553 12.779 1.00 116.54 497 ALA B CA 1
ATOM 1451 C C . ALA B 1 89 ? 10.392 35.027 11.416 1.00 126.42 497 ALA B C 1
ATOM 1452 O O . ALA B 1 89 ? 11.522 35.539 11.355 1.00 121.26 497 ALA B O 1
ATOM 1454 N N . VAL B 1 90 ? 9.579 34.861 10.368 1.00 133.27 498 VAL B N 1
ATOM 1455 C CA . VAL B 1 90 ? 10.011 35.259 8.993 1.00 139.35 498 VAL B CA 1
ATOM 1456 C C . VAL B 1 90 ? 9.911 36.782 8.860 1.00 145.43 498 VAL B C 1
ATOM 1457 O O . VAL B 1 90 ? 10.642 37.341 8.023 1.00 156.35 498 VAL B O 1
ATOM 1461 N N . LEU B 1 91 ? 9.066 37.427 9.666 1.00 154.46 499 LEU B N 1
ATOM 1462 C CA . LEU B 1 91 ? 8.973 38.908 9.641 1.00 166.76 499 LEU B CA 1
ATOM 1463 C C . LEU B 1 91 ? 9.894 39.475 10.724 1.00 173.63 499 LEU B C 1
ATOM 1464 O O . LEU B 1 91 ? 9.357 39.914 11.761 1.00 171.16 499 LEU B O 1
ATOM 1469 N N . GLN B 1 92 ? 11.212 39.455 10.490 1.00 177.53 500 GLN B N 1
ATOM 1470 C CA . GLN B 1 92 ? 12.213 39.978 11.465 1.00 171.42 500 GLN B CA 1
ATOM 1471 C C . GLN B 1 92 ? 12.038 39.284 12.823 1.00 164.30 500 GLN B C 1
ATOM 1472 O O . GLN B 1 92 ? 11.489 39.893 13.739 1.00 166.42 500 GLN B O 1
ATOM 1479 N N . GLY C 1 1 ? -20.281 32.398 33.915 1.00 83.23 409 GLY C N 1
ATOM 1480 C CA . GLY C 1 1 ? -20.133 33.606 33.053 1.00 81.09 409 GLY C CA 1
ATOM 1481 C C . GLY C 1 1 ? -18.890 33.556 32.174 1.00 79.07 409 GLY C C 1
ATOM 1482 O O . GLY C 1 1 ? -18.378 32.451 31.909 1.00 76.62 409 GLY C O 1
ATOM 1483 N N . SER C 1 2 ? -18.419 34.729 31.750 1.00 78.42 410 SER C N 1
ATOM 1484 C CA . SER C 1 2 ? -17.228 34.860 30.876 1.00 82.39 410 SER C CA 1
ATOM 1485 C C . SER C 1 2 ? -16.052 34.061 31.438 1.00 83.84 410 SER C C 1
ATOM 1486 O O . SER C 1 2 ? -15.435 33.273 30.680 1.00 85.85 410 SER C O 1
ATOM 1489 N N . THR C 1 3 ? -15.767 34.268 32.724 1.00 78.88 411 THR C N 1
ATOM 1490 C CA . THR C 1 3 ? -14.621 33.615 33.399 1.00 74.73 411 THR C CA 1
ATOM 1491 C C . THR C 1 3 ? -14.653 32.110 33.156 1.00 71.25 411 THR C C 1
ATOM 1492 O O . THR C 1 3 ? -13.637 31.575 32.672 1.00 73.99 411 THR C O 1
ATOM 1496 N N . PHE C 1 4 ? -15.782 31.481 33.472 1.00 65.69 412 PHE C N 1
ATOM 1497 C CA . PHE C 1 4 ? -15.964 30.016 33.309 1.00 67.38 412 PHE C CA 1
ATOM 1498 C C . PHE C 1 4 ? -15.917 29.634 31.822 1.00 66.69 412 PHE C C 1
ATOM 1499 O O . PHE C 1 4 ? -15.121 28.743 31.428 1.00 63.84 412 PHE C O 1
ATOM 1507 N N . GLU C 1 5 ? -16.737 30.294 31.009 1.00 68.08 413 GLU C N 1
ATOM 1508 C CA . GLU C 1 5 ? -16.761 29.993 29.553 1.00 68.50 413 GLU C CA 1
ATOM 1509 C C . GLU C 1 5 ? -15.336 30.112 28.993 1.00 70.26 413 GLU C C 1
ATOM 1510 O O . GLU C 1 5 ? -14.855 29.142 28.390 1.00 75.83 413 GLU C O 1
ATOM 1516 N N . GLU C 1 6 ? -14.646 31.220 29.262 1.00 72.50 414 GLU C N 1
ATOM 1517 C CA . GLU C 1 6 ? -13.263 31.395 28.736 1.00 70.76 414 GLU C CA 1
ATOM 1518 C C . GLU C 1 6 ? -12.316 30.367 29.374 1.00 69.65 414 GLU C C 1
ATOM 1519 O O . GLU C 1 6 ? -11.453 29.857 28.653 1.00 68.34 414 GLU C O 1
ATOM 1525 N N . ALA C 1 7 ? -12.489 30.041 30.661 1.00 71.28 415 ALA C N 1
ATOM 1526 C CA . ALA C 1 7 ? -11.601 29.064 31.341 1.00 65.24 415 ALA C CA 1
ATOM 1527 C C . ALA C 1 7 ? -11.780 27.666 30.753 1.00 62.39 415 ALA C C 1
ATOM 1528 O O . ALA C 1 7 ? -10.771 26.954 30.617 1.00 61.30 415 ALA C O 1
ATOM 1530 N N . ALA C 1 8 ? -13.023 27.294 30.441 1.00 61.50 416 ALA C N 1
ATOM 1531 C CA . ALA C 1 8 ? -13.327 25.963 29.866 1.00 65.26 416 ALA C CA 1
ATOM 1532 C C . ALA C 1 8 ? -12.519 25.706 28.591 1.00 65.65 416 ALA C C 1
ATOM 1533 O O . ALA C 1 8 ? -12.370 24.525 28.249 1.00 68.26 416 ALA C O 1
ATOM 1535 N N . LEU C 1 9 ? -12.011 26.759 27.940 1.00 65.01 417 LEU C N 1
ATOM 1536 C CA . LEU C 1 9 ? -11.228 26.622 26.674 1.00 69.23 417 LEU C CA 1
ATOM 1537 C C . LEU C 1 9 ? -9.721 26.627 26.956 1.00 74.03 417 LEU C C 1
ATOM 1538 O O . LEU C 1 9 ? -8.952 26.520 25.987 1.00 73.41 417 LEU C O 1
ATOM 1543 N N . CYS C 1 10 ? -9.316 26.789 28.218 1.00 76.55 418 CYS C N 1
ATOM 1544 C CA . CYS C 1 10 ? -7.870 26.827 28.557 1.00 75.06 418 CYS C CA 1
ATOM 1545 C C . CYS C 1 10 ? -7.386 25.491 29.119 1.00 73.35 418 CYS C C 1
ATOM 1546 O O . CYS C 1 10 ? -8.215 24.632 29.439 1.00 68.06 418 CYS C O 1
ATOM 1549 N N . THR C 1 11 ? -6.065 25.351 29.197 1.00 74.63 419 THR C N 1
ATOM 1550 C CA . THR C 1 11 ? -5.372 24.197 29.805 1.00 75.45 419 THR C CA 1
ATOM 1551 C C . THR C 1 11 ? -4.757 24.780 31.077 1.00 77.49 419 THR C C 1
ATOM 1552 O O . THR C 1 11 ? -3.880 25.662 30.963 1.00 83.31 419 THR C O 1
ATOM 1556 N N . PHE C 1 12 ? -5.231 24.362 32.245 1.00 78.30 420 PHE C N 1
ATOM 1557 C CA . PHE C 1 12 ? -4.673 24.960 33.480 1.00 71.66 420 PHE C CA 1
ATOM 1558 C C . PHE C 1 12 ? -4.670 23.949 34.614 1.00 72.48 420 PHE C C 1
ATOM 1559 O O . PHE C 1 12 ? -5.304 22.867 34.508 1.00 67.37 420 PHE C O 1
ATOM 1567 N N . LEU C 1 13 ? -3.965 24.317 35.683 1.00 78.30 421 LEU C N 1
ATOM 1568 C CA . LEU C 1 13 ? -3.903 23.433 36.864 1.00 76.93 421 LEU C CA 1
ATOM 1569 C C . LEU C 1 13 ? -5.148 23.722 37.701 1.00 70.45 421 LEU C C 1
ATOM 1570 O O . LEU C 1 13 ? -5.321 24.888 38.129 1.00 67.24 421 LEU C O 1
ATOM 1575 N N . LEU C 1 14 ? -6.025 22.724 37.824 1.00 69.34 422 LEU C N 1
ATOM 1576 C CA . LEU C 1 14 ? -7.267 22.877 38.625 1.00 67.89 422 LEU C CA 1
ATOM 1577 C C . LEU C 1 14 ? -6.924 22.529 40.073 1.00 72.15 422 LEU C C 1
ATOM 1578 O O . LEU C 1 14 ? -6.666 21.330 40.343 1.00 69.73 422 LEU C O 1
ATOM 1583 N N . ASN C 1 15 ? -6.860 23.550 40.936 1.00 74.24 423 ASN C N 1
ATOM 1584 C CA . ASN C 1 15 ? -6.535 23.377 42.378 1.00 75.53 423 ASN C CA 1
ATOM 1585 C C . ASN C 1 15 ? -7.611 24.102 43.204 1.00 75.73 423 ASN C C 1
ATOM 1586 O O . ASN C 1 15 ? -8.549 24.647 42.588 1.00 78.22 423 ASN C O 1
ATOM 1591 N N . LYS C 1 16 ? -7.508 24.080 44.536 1.00 79.67 424 LYS C N 1
ATOM 1592 C CA . LYS C 1 16 ? -8.528 24.731 45.412 1.00 81.74 424 LYS C CA 1
ATOM 1593 C C . LYS C 1 16 ? -8.814 26.170 44.971 1.00 76.70 424 LYS C C 1
ATOM 1594 O O . LYS C 1 16 ? -10.008 26.516 44.836 1.00 72.84 424 LYS C O 1
ATOM 1600 N N . GLU C 1 17 ? -7.761 26.978 44.821 1.00 80.49 425 GLU C N 1
ATOM 1601 C CA . GLU C 1 17 ? -7.875 28.406 44.423 1.00 84.07 425 GLU C CA 1
ATOM 1602 C C . GLU C 1 17 ? -8.683 28.512 43.128 1.00 84.08 425 GLU C C 1
ATOM 1603 O O . GLU C 1 17 ? -9.695 29.241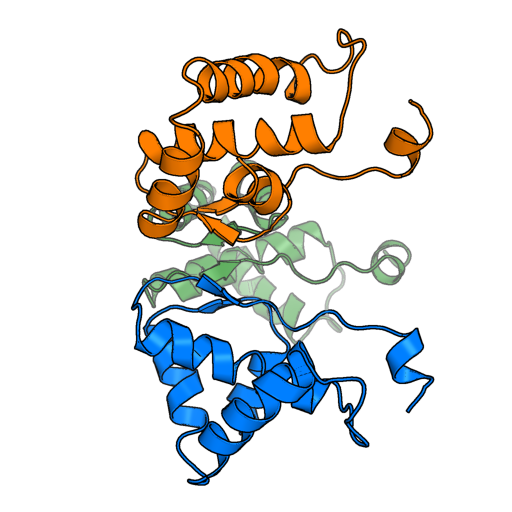 43.100 1.00 85.87 425 GLU C O 1
ATOM 1609 N N . MET C 1 18 ? -8.273 27.757 42.112 1.00 81.54 426 MET C N 1
ATOM 1610 C CA . MET C 1 18 ? -8.953 27.807 40.799 1.00 75.19 426 MET C CA 1
ATOM 1611 C C . MET C 1 18 ? -10.369 27.233 40.917 1.00 72.62 426 MET C C 1
ATOM 1612 O O . MET C 1 18 ? -11.306 27.808 40.323 1.00 70.62 426 MET C O 1
ATOM 1617 N N . TYR C 1 19 ? -10.526 26.137 41.655 1.00 67.89 427 TYR C N 1
ATOM 1618 C CA . TYR C 1 19 ? -11.878 25.555 41.817 1.00 64.93 427 TYR C CA 1
ATOM 1619 C C . TYR C 1 19 ? -12.830 26.594 42.401 1.00 64.52 427 TYR C C 1
ATOM 1620 O O . TYR C 1 19 ? -13.968 26.674 41.957 1.00 69.17 427 TYR C O 1
ATOM 1629 N N . LEU C 1 20 ? -12.351 27.356 43.378 1.00 70.56 428 LEU C N 1
ATOM 1630 C CA . LEU C 1 20 ? -13.185 28.377 44.057 1.00 70.75 428 LEU C CA 1
ATOM 1631 C C . LEU C 1 20 ? -13.621 29.455 43.071 1.00 67.71 428 LEU C C 1
ATOM 1632 O O . LEU C 1 20 ? -14.824 29.748 43.009 1.00 70.11 428 LEU C O 1
ATOM 1637 N N . LYS C 1 21 ? -12.663 30.025 42.347 1.00 71.74 429 LYS C N 1
ATOM 1638 C CA . LYS C 1 21 ? -12.977 31.097 41.371 1.00 74.38 429 LYS C CA 1
ATOM 1639 C C . LYS C 1 21 ? -13.951 30.612 40.295 1.00 67.11 429 LYS C C 1
ATOM 1640 O O . LYS C 1 21 ? -14.949 31.305 40.071 1.00 65.21 429 LYS C O 1
ATOM 1646 N N . LEU C 1 22 ? -13.724 29.432 39.721 1.00 62.65 430 LEU C N 1
ATOM 1647 C CA . LEU C 1 22 ? -14.603 28.992 38.605 1.00 63.57 430 LEU C CA 1
ATOM 1648 C C . LEU C 1 22 ? -15.947 28.487 39.115 1.00 62.29 430 LEU C C 1
ATOM 1649 O O . LEU C 1 22 ? -16.969 28.775 38.455 1.00 62.14 430 LEU C O 1
ATOM 1654 N N . ARG C 1 23 ? -15.950 27.736 40.211 1.00 67.50 431 ARG C N 1
ATOM 1655 C CA . ARG C 1 23 ? -17.238 27.218 40.739 1.00 68.93 431 ARG C CA 1
ATOM 1656 C C . ARG C 1 23 ? -18.122 28.412 41.130 1.00 68.65 431 ARG C C 1
ATOM 1657 O O . ARG C 1 23 ? -19.334 28.375 40.836 1.00 69.44 431 ARG C O 1
ATOM 1665 N N . SER C 1 24 ? -17.541 29.431 41.772 1.00 70.79 432 SER C N 1
ATOM 1666 C CA . SER C 1 24 ? -18.323 30.632 42.168 1.00 72.33 432 SER C CA 1
ATOM 1667 C C . SER C 1 24 ? -18.914 31.274 40.912 1.00 76.25 432 SER C C 1
ATOM 1668 O O . SER C 1 24 ? -20.108 31.628 40.921 1.00 79.85 432 SER C O 1
ATOM 1671 N N . ASP C 1 25 ? -18.101 31.380 39.858 1.00 71.87 433 ASP C N 1
ATOM 1672 C CA . ASP C 1 25 ? -18.555 32.057 38.618 1.00 69.58 433 ASP C CA 1
ATOM 1673 C C . ASP C 1 25 ? -19.785 31.372 38.023 1.00 69.87 433 ASP C C 1
ATOM 1674 O O . ASP C 1 25 ? -20.445 32.021 37.191 1.00 79.73 433 ASP C O 1
ATOM 1679 N N . VAL C 1 26 ? -20.077 30.121 38.403 1.00 69.08 434 VAL C N 1
ATOM 1680 C CA . VAL C 1 26 ? -21.284 29.441 37.835 1.00 68.91 434 VAL C CA 1
ATOM 1681 C C . VAL C 1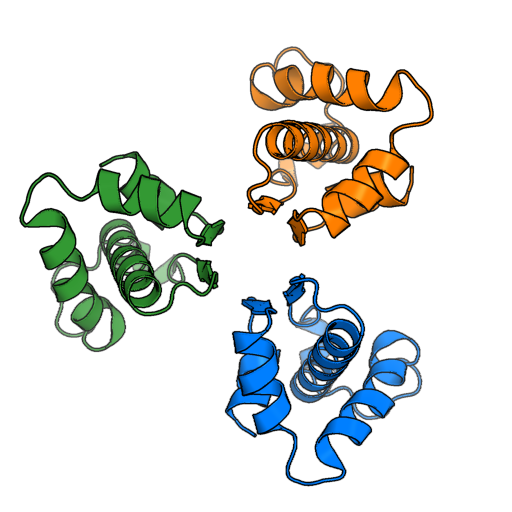 26 ? -22.333 29.154 38.920 1.00 71.38 434 VAL C C 1
ATOM 1682 O O . VAL C 1 26 ? -23.207 28.305 38.657 1.00 74.07 434 VAL C O 1
ATOM 1686 N N . LEU C 1 27 ? -22.258 29.813 40.085 1.00 69.32 435 LEU C N 1
ATOM 1687 C CA . LEU C 1 27 ? -23.308 29.619 41.131 1.00 71.18 435 LEU C CA 1
ATOM 1688 C C . LEU C 1 27 ? -24.596 30.259 40.605 1.00 74.01 435 LEU C C 1
ATOM 1689 O O . LEU C 1 27 ? -25.698 29.757 40.939 1.00 76.43 435 LEU C O 1
ATOM 1694 N N . LEU C 1 28 ? -24.434 31.345 39.837 1.00 75.61 436 LEU C N 1
ATOM 1695 C CA . LEU C 1 28 ? -25.556 32.087 39.194 1.00 79.68 436 LEU C CA 1
ATOM 1696 C C . LEU C 1 28 ? -25.315 32.151 37.690 1.00 78.91 436 LEU C C 1
ATOM 1697 O O . LEU C 1 28 ? -24.167 32.245 37.266 1.00 78.45 436 LEU C O 1
ATOM 1702 N N . PRO C 1 29 ? -26.361 32.006 36.843 1.00 85.20 437 PRO C N 1
ATOM 1703 C CA . PRO C 1 29 ? -27.722 31.734 37.305 1.00 88.54 437 PRO C CA 1
ATOM 1704 C C . PRO C 1 29 ? -27.748 30.360 37.990 1.00 87.18 437 PRO C C 1
ATOM 1705 O O . PRO C 1 29 ? -26.840 29.589 37.779 1.00 79.12 437 PRO C O 1
ATOM 1709 N N . LEU C 1 30 ? -28.809 30.095 38.753 1.00 99.21 438 LEU C N 1
ATOM 1710 C CA . LEU C 1 30 ? -28.959 28.859 39.576 1.00 98.30 438 LEU C CA 1
ATOM 1711 C C . LEU C 1 30 ? -28.812 27.552 38.780 1.00 98.59 438 LEU C C 1
ATOM 1712 O O . LEU C 1 30 ? -27.791 26.866 38.959 1.00 104.76 438 LEU C O 1
ATOM 1717 N N . THR C 1 31 ? -29.772 27.211 37.933 1.00 98.94 439 THR C N 1
ATOM 1718 C CA . THR C 1 31 ? -29.698 25.917 37.195 1.00 105.72 439 THR C CA 1
ATOM 1719 C C . THR C 1 31 ? -28.474 25.801 36.267 1.00 98.25 439 THR C C 1
ATOM 1720 O O . THR C 1 31 ? -28.187 24.673 35.833 1.00 95.05 439 THR C O 1
ATOM 1724 N N . GLN C 1 32 ? -27.763 26.897 36.008 1.00 92.27 440 GLN C N 1
ATOM 1725 C CA . GLN C 1 32 ? -26.580 26.905 35.098 1.00 90.94 440 GLN C CA 1
ATOM 1726 C C . GLN C 1 32 ? -25.682 25.665 35.271 1.00 81.41 440 GLN C C 1
ATOM 1727 O O . GLN C 1 32 ? -25.613 24.847 34.348 1.00 84.53 440 GLN C O 1
ATOM 1733 N N . TYR C 1 33 ? -25.023 25.543 36.420 1.00 82.25 441 TYR C N 1
ATOM 1734 C CA . TYR C 1 33 ? -24.063 24.445 36.714 1.00 77.12 441 TYR C CA 1
ATOM 1735 C C . TYR C 1 33 ? -24.688 23.056 36.554 1.00 81.78 441 TYR C C 1
ATOM 1736 O O . TYR C 1 33 ? -24.021 22.190 35.968 1.00 90.41 441 TYR C O 1
ATOM 1745 N N . ASN C 1 34 ? -25.901 22.833 37.058 1.00 85.29 442 ASN C N 1
ATOM 1746 C CA . ASN C 1 34 ? -26.503 21.480 36.920 1.00 96.30 442 ASN C CA 1
ATOM 1747 C C . ASN C 1 34 ? -26.768 21.162 35.438 1.00 99.92 442 ASN C C 1
ATOM 1748 O O . ASN C 1 34 ? -26.592 19.980 35.060 1.00 94.61 442 ASN C O 1
ATOM 1753 N N . ARG C 1 35 ? -27.179 22.152 34.630 1.00 102.29 443 ARG C N 1
ATOM 1754 C CA . ARG C 1 35 ? -27.443 21.853 33.196 1.00 103.70 443 ARG C CA 1
ATOM 1755 C C . ARG C 1 35 ? -26.138 21.363 32.562 1.00 91.05 443 ARG C C 1
ATOM 1756 O O . ARG C 1 35 ? -26.174 20.335 31.869 1.00 93.10 443 ARG C O 1
ATOM 1764 N N . TYR C 1 36 ? -25.023 22.051 32.822 1.00 76.82 444 TYR C N 1
ATOM 1765 C CA . TYR C 1 36 ? -23.750 21.609 32.208 1.00 73.53 444 TYR C CA 1
ATOM 1766 C C . TYR C 1 36 ? -23.397 20.180 32.633 1.00 78.94 444 TYR C C 1
ATOM 1767 O O . TYR C 1 36 ? -22.783 19.469 31.824 1.00 94.70 444 TYR C O 1
ATOM 1776 N N . LEU C 1 37 ? -23.738 19.771 33.854 1.00 86.57 445 LEU C N 1
ATOM 1777 C CA . LEU C 1 37 ? -23.409 18.380 34.280 1.00 93.39 445 LEU C CA 1
ATOM 1778 C C . LEU C 1 37 ? -24.331 17.385 33.563 1.00 99.55 445 LEU C C 1
ATOM 1779 O O . LEU C 1 37 ? -23.871 16.262 33.267 1.00 102.51 445 LEU C O 1
ATOM 1784 N N . ALA C 1 38 ? -25.591 17.763 33.334 1.00 102.17 446 ALA C N 1
ATOM 1785 C CA . ALA C 1 38 ? -26.537 16.875 32.619 1.00 113.29 446 ALA C CA 1
ATOM 1786 C C . ALA C 1 38 ? -26.017 16.656 31.190 1.00 112.95 446 ALA C C 1
ATOM 1787 O O . ALA C 1 38 ? -25.963 15.489 30.753 1.00 108.71 446 ALA C O 1
ATOM 1789 N N . LEU C 1 39 ? -25.608 17.744 30.521 1.00 108.41 447 LEU C N 1
ATOM 1790 C CA . LEU C 1 39 ? -25.092 17.679 29.127 1.00 106.26 447 LEU C CA 1
ATOM 1791 C C . LEU C 1 39 ? -23.736 16.974 29.054 1.00 103.33 447 LEU C C 1
ATOM 1792 O O . LEU C 1 39 ? -23.440 16.442 27.983 1.00 113.82 447 LEU C O 1
ATOM 1797 N N . TYR C 1 40 ? -22.945 16.930 30.122 1.00 100.03 448 TYR C N 1
ATOM 1798 C CA . TYR C 1 40 ? -21.631 16.259 29.948 1.00 101.79 448 TYR C CA 1
ATOM 1799 C C . TYR C 1 40 ? -21.854 14.835 29.445 1.00 116.78 448 TYR C C 1
ATOM 1800 O O . TYR C 1 40 ? -21.167 14.431 28.496 1.00 131.17 448 TYR C O 1
ATOM 1809 N N . ASN C 1 41 ? -22.783 14.108 30.061 1.00 125.04 449 ASN C N 1
ATOM 1810 C CA . ASN C 1 41 ? -22.994 12.681 29.703 1.00 136.90 449 ASN C CA 1
ATOM 1811 C C . ASN C 1 41 ? -23.319 12.557 28.212 1.00 135.03 449 ASN C C 1
ATOM 1812 O O . ASN C 1 41 ? -22.678 11.729 27.547 1.00 136.96 449 ASN C O 1
ATOM 1817 N N . LYS C 1 42 ? -24.274 13.347 27.721 1.00 130.58 450 LYS C N 1
ATOM 1818 C CA . LYS C 1 42 ? -24.622 13.333 26.279 1.00 134.32 450 LYS C CA 1
ATOM 1819 C C . LYS C 1 42 ? -23.374 13.642 25.453 1.00 124.16 450 LYS C C 1
ATOM 1820 O O . LYS C 1 42 ? -22.961 12.781 24.676 1.00 132.60 450 LYS C O 1
ATOM 1826 N N . TYR C 1 43 ? -22.769 14.809 25.655 1.00 118.53 451 TYR C N 1
ATOM 1827 C CA . TYR C 1 43 ? -21.601 15.230 24.840 1.00 121.60 451 TYR C CA 1
ATOM 1828 C C . TYR C 1 43 ? -20.475 14.191 24.859 1.00 131.24 451 TYR C C 1
ATOM 1829 O O . TYR C 1 43 ? -19.706 14.188 23.892 1.00 151.92 451 TYR C O 1
ATOM 1838 N N . LYS C 1 44 ? -20.382 13.339 25.881 1.00 132.51 452 LYS C N 1
ATOM 1839 C CA . LYS C 1 44 ? -19.224 12.409 25.984 1.00 136.83 452 LYS C CA 1
ATOM 1840 C C . LYS C 1 44 ? -19.576 11.000 25.496 1.00 140.82 452 LYS C C 1
ATOM 1841 O O . LYS C 1 44 ? -18.737 10.414 24.787 1.00 146.21 452 LYS C O 1
ATOM 1847 N N . TYR C 1 45 ? -20.755 10.477 25.837 1.00 162.47 453 TYR C N 1
ATOM 1848 C CA . TYR C 1 45 ? -21.059 9.060 25.492 1.00 165.84 453 TYR C CA 1
ATOM 1849 C C . TYR C 1 45 ? -22.212 8.943 24.487 1.00 160.69 453 TYR C C 1
ATOM 1850 O O . TYR C 1 45 ? -22.270 7.914 23.798 1.00 170.05 453 TYR C O 1
ATOM 1859 N N . PHE C 1 46 ? -23.099 9.934 24.415 1.00 152.19 454 PHE C N 1
ATOM 1860 C CA . PHE C 1 46 ? -24.298 9.869 23.528 1.00 149.38 454 PHE C CA 1
ATOM 1861 C C . PHE C 1 46 ? -24.306 11.045 22.533 1.00 138.67 454 PHE C C 1
ATOM 1862 O O . PHE C 1 46 ? -25.404 11.592 22.257 1.00 128.93 454 PHE C O 1
ATOM 1870 N N . SER C 1 47 ? -23.130 11.408 21.997 1.00 136.49 455 SER C N 1
ATOM 1871 C CA . SER C 1 47 ? -22.978 12.541 21.036 1.00 130.61 455 SER C CA 1
ATOM 1872 C C . SER C 1 47 ? -23.883 12.351 19.811 1.00 133.46 455 SER C C 1
ATOM 1873 O O . SER C 1 47 ? -24.388 13.375 19.291 1.00 123.07 455 SER C O 1
ATOM 1876 N N . GLY C 1 48 ? -24.061 11.094 19.376 1.00 138.31 456 GLY C N 1
ATOM 1877 C CA . GLY C 1 48 ? -24.888 10.732 18.206 1.00 147.11 456 GLY C CA 1
ATOM 1878 C C . GLY C 1 48 ? -26.309 11.261 18.303 1.00 151.10 456 GLY C C 1
ATOM 1879 O O . GLY C 1 48 ? -26.814 11.761 17.280 1.00 148.37 456 GLY C O 1
ATOM 1880 N N . ALA C 1 49 ? -26.937 11.130 19.476 1.00 163.31 457 ALA C N 1
ATOM 1881 C CA . ALA C 1 49 ? -28.321 11.617 19.694 1.00 163.89 457 ALA C CA 1
ATOM 1882 C C . ALA C 1 49 ? -28.273 13.046 20.253 1.00 156.68 457 ALA C C 1
ATOM 1883 O O . ALA C 1 49 ? -28.687 13.248 21.406 1.00 155.35 457 ALA C O 1
ATOM 1885 N N . MET C 1 50 ? -27.758 13.988 19.455 1.00 157.34 458 MET C N 1
ATOM 1886 C CA . MET C 1 50 ? -27.679 15.415 19.868 1.00 161.06 458 MET C CA 1
ATOM 1887 C C . MET C 1 50 ? -27.884 16.312 18.640 1.00 166.28 458 MET C C 1
ATOM 1888 O O . MET C 1 50 ? -27.050 16.243 17.717 1.00 170.33 458 MET C O 1
ATOM 1893 N N . ASP C 1 51 ? -28.944 17.128 18.644 1.00 169.32 459 ASP C N 1
ATOM 1894 C CA . ASP C 1 51 ? -29.228 18.057 17.513 1.00 180.53 459 ASP C CA 1
ATOM 1895 C C . ASP C 1 51 ? -28.610 19.435 17.821 1.00 187.88 459 ASP C C 1
ATOM 1896 O O . ASP C 1 51 ? -29.164 20.451 17.364 1.00 189.58 459 ASP C O 1
ATOM 1901 N N . THR C 1 52 ? -27.487 19.443 18.553 1.00 183.42 460 THR C N 1
ATOM 1902 C CA . THR C 1 52 ? -26.726 20.660 18.956 1.00 181.82 460 THR C CA 1
ATOM 1903 C C . THR C 1 52 ? -25.359 20.200 19.475 1.00 176.02 460 THR C C 1
ATOM 1904 O O . THR C 1 52 ? -25.315 19.592 20.562 1.00 178.25 460 THR C O 1
ATOM 1908 N N . THR C 1 53 ? -24.291 20.449 18.711 1.00 163.10 461 THR C N 1
ATOM 1909 C CA . THR C 1 53 ? -22.930 20.028 19.139 1.00 150.06 461 THR C CA 1
ATOM 1910 C C . THR C 1 53 ? -21.997 21.244 19.147 1.00 142.17 461 THR C C 1
ATOM 1911 O O . THR C 1 53 ? -20.963 21.210 18.445 1.00 152.90 461 THR C O 1
ATOM 1915 N N . SER C 1 54 ? -22.376 22.281 19.900 1.00 122.77 462 SER C N 1
ATOM 1916 C CA . SER C 1 54 ? -21.551 23.510 20.025 1.00 108.97 462 SER C CA 1
ATOM 1917 C C . SER C 1 54 ? -20.247 23.152 20.741 1.00 100.82 462 SER C C 1
ATOM 1918 O O . SER C 1 54 ? -20.324 22.542 21.825 1.00 110.37 462 SER C O 1
ATOM 1921 N N . TYR C 1 55 ? -19.097 23.511 20.174 1.00 88.31 463 TYR C N 1
ATOM 1922 C CA . TYR C 1 55 ? -17.829 23.167 20.869 1.00 87.42 463 TYR C CA 1
ATOM 1923 C C . TYR C 1 55 ? -17.727 23.913 22.208 1.00 87.24 463 TYR C C 1
ATOM 1924 O O . TYR C 1 55 ? -17.341 23.290 23.214 1.00 82.04 463 TYR C O 1
ATOM 1933 N N . ARG C 1 56 ? -18.050 25.206 22.219 1.00 87.46 464 ARG C N 1
ATOM 1934 C CA . ARG C 1 56 ? -17.965 25.971 23.484 1.00 84.17 464 ARG C CA 1
ATOM 1935 C C . ARG C 1 56 ? -18.844 25.310 24.541 1.00 88.68 464 ARG C C 1
ATOM 1936 O O . ARG C 1 56 ? -18.379 25.181 25.681 1.00 91.46 464 ARG C O 1
ATOM 1944 N N . GLU C 1 57 ? -20.071 24.942 24.162 1.00 86.71 465 GLU C N 1
ATOM 1945 C CA . GLU C 1 57 ? -21.018 24.305 25.108 1.00 87.86 465 GLU C CA 1
ATOM 1946 C C . GLU C 1 57 ? -20.387 23.000 25.594 1.00 84.48 465 GLU C C 1
ATOM 1947 O O . GLU C 1 57 ? -20.514 22.697 26.789 1.00 89.54 465 GLU C O 1
ATOM 1953 N N . ALA C 1 58 ? -19.679 22.298 24.707 1.00 82.23 466 ALA C N 1
ATOM 1954 C CA . ALA C 1 58 ? -19.033 21.019 25.090 1.00 82.76 466 ALA C CA 1
ATOM 1955 C C . ALA C 1 58 ? -17.951 21.278 26.140 1.00 77.09 466 ALA C C 1
ATOM 1956 O O . ALA C 1 58 ? -17.870 20.512 27.115 1.00 79.02 466 ALA C O 1
ATOM 1958 N N . ALA C 1 59 ? -17.137 22.305 25.898 1.00 74.19 467 ALA C N 1
ATOM 1959 C CA . ALA C 1 59 ? -16.035 22.697 26.802 1.00 72.37 467 ALA C CA 1
ATOM 1960 C C . ALA C 1 59 ? -16.625 23.041 28.177 1.00 72.44 467 ALA C C 1
ATOM 1961 O O . ALA C 1 59 ? -16.129 22.484 29.170 1.00 71.00 467 ALA C O 1
ATOM 1963 N N . CYS C 1 60 ? -17.658 23.897 28.214 1.00 67.98 468 CYS C N 1
ATOM 1964 C CA . CYS C 1 60 ? -18.318 24.276 29.491 1.00 73.80 468 CYS C CA 1
ATOM 1965 C C . CYS C 1 60 ? -18.710 23.023 30.277 1.00 76.98 468 CYS C C 1
ATOM 1966 O O . CYS C 1 60 ? -18.513 23.024 31.504 1.00 85.58 468 CYS C O 1
ATOM 1969 N N . CYS C 1 61 ? -19.217 21.994 29.597 1.00 77.94 469 CYS C N 1
ATOM 1970 C CA . CYS C 1 61 ? -19.627 20.744 30.288 1.00 79.64 469 CYS C CA 1
ATOM 1971 C C . CYS C 1 61 ? -18.391 19.996 30.787 1.00 76.83 469 CYS C C 1
ATOM 1972 O O . CYS C 1 61 ? -18.422 19.460 31.911 1.00 85.00 469 CYS C O 1
ATOM 1975 N N A HIS C 1 62 ? -17.341 19.948 29.967 0.55 72.70 470 HIS C N 1
ATOM 1976 N N B HIS C 1 62 ? -17.339 19.990 29.972 0.45 73.84 470 HIS C N 1
ATOM 1977 C CA A HIS C 1 62 ? -16.087 19.252 30.368 0.55 74.78 470 HIS C CA 1
ATOM 1978 C CA B HIS C 1 62 ? -16.081 19.285 30.321 0.45 75.94 470 HIS C CA 1
ATOM 1979 C C A HIS C 1 62 ? -15.519 19.919 31.629 0.55 73.77 470 HIS C C 1
ATOM 1980 C C B HIS C 1 62 ? -15.513 19.919 31.601 0.45 74.40 470 HIS C C 1
ATOM 1981 O O A HIS C 1 62 ? -15.059 19.183 32.527 0.55 75.27 470 HIS C O 1
ATOM 1982 O O B HIS C 1 62 ? -15.067 19.166 32.490 0.45 75.90 470 HIS C O 1
ATOM 1995 N N . LEU C 1 63 ? -15.590 21.251 31.703 1.00 68.39 471 LEU C N 1
ATOM 1996 C CA . LEU C 1 63 ? -15.068 21.988 32.882 1.00 70.66 471 LEU C CA 1
ATOM 1997 C C . LEU C 1 63 ? -15.989 21.745 34.079 1.00 74.67 471 LEU C C 1
ATOM 1998 O O . LEU C 1 63 ? -15.463 21.457 35.175 1.00 70.26 471 LEU C O 1
ATOM 2003 N N . ALA C 1 64 ? -17.303 21.876 33.870 1.00 71.27 472 ALA C N 1
ATOM 2004 C CA . ALA C 1 64 ? -18.269 21.627 34.959 1.00 71.79 472 ALA C CA 1
ATOM 2005 C C . ALA C 1 64 ? -17.970 20.243 35.533 1.00 74.22 472 ALA C C 1
ATOM 2006 O O . ALA C 1 64 ? -17.765 20.126 36.754 1.00 81.09 472 ALA C O 1
ATOM 2008 N N . LYS C 1 65 ? -17.896 19.245 34.659 1.00 77.68 473 LYS C N 1
ATOM 2009 C CA . LYS C 1 65 ? -17.608 17.867 35.121 1.00 84.81 473 LYS C CA 1
ATOM 2010 C C . LYS C 1 65 ? -16.309 17.870 35.932 1.00 78.05 473 LYS C C 1
ATOM 2011 O O . LYS C 1 65 ? -16.259 17.204 36.961 1.00 76.09 473 LYS C O 1
ATOM 2017 N N . ALA C 1 66 ? -15.303 18.609 35.471 1.00 72.63 474 ALA C N 1
ATOM 2018 C CA . ALA C 1 66 ? -14.002 18.630 36.179 1.00 73.25 474 ALA C CA 1
ATOM 2019 C C . ALA C 1 66 ? -14.154 19.260 37.572 1.00 71.46 474 ALA C C 1
ATOM 2020 O O . ALA C 1 66 ? -13.541 18.747 38.510 1.00 72.03 474 ALA C O 1
ATOM 2022 N N . LEU C 1 67 ? -14.888 20.368 37.674 1.00 71.44 475 LEU C N 1
ATOM 2023 C CA . LEU C 1 67 ? -15.082 21.018 38.988 1.00 71.61 475 LEU C CA 1
ATOM 2024 C C . LEU C 1 67 ? -15.778 20.019 39.907 1.00 78.57 475 LEU C C 1
ATOM 2025 O O . LEU C 1 67 ? -15.383 19.918 41.085 1.00 81.16 475 LEU C O 1
ATOM 2030 N N . ASN C 1 68 ? -16.769 19.308 39.370 1.00 81.94 476 ASN C N 1
ATOM 2031 C CA . ASN C 1 68 ? -17.521 18.322 40.185 1.00 87.75 476 ASN C CA 1
ATOM 2032 C C . ASN C 1 68 ? -16.551 17.256 40.711 1.00 85.88 476 ASN C C 1
ATOM 2033 O O . ASN C 1 68 ? -16.497 17.076 41.940 1.00 94.17 476 ASN C O 1
ATOM 2038 N N . ASP C 1 69 ? -15.811 16.588 39.826 1.00 83.48 477 ASP C N 1
ATOM 2039 C CA . ASP C 1 69 ? -14.849 15.538 40.259 1.00 87.73 477 ASP C CA 1
ATOM 2040 C C . ASP C 1 69 ? -13.896 16.102 41.312 1.00 87.43 477 ASP C C 1
ATOM 2041 O O . ASP C 1 69 ? -13.538 15.348 42.250 1.00 97.86 477 ASP C O 1
ATOM 2046 N N . PHE C 1 70 ? -13.514 17.372 41.169 1.00 81.45 478 PHE C N 1
ATOM 2047 C CA . PHE C 1 70 ? -12.588 17.988 42.155 1.00 80.83 478 PHE C CA 1
ATOM 2048 C C . PHE C 1 70 ? -13.302 18.206 43.498 1.00 78.74 478 PHE C C 1
ATOM 2049 O O . PHE C 1 70 ? -12.650 18.053 44.536 1.00 81.02 478 PHE C O 1
ATOM 2057 N N . SER C 1 71 ? -14.598 18.515 43.474 1.00 77.39 479 SER C N 1
ATOM 2058 C CA . SER C 1 71 ? -15.345 18.789 44.728 1.00 81.62 479 SER C CA 1
ATOM 2059 C C . SER C 1 71 ? -15.414 17.528 45.592 1.00 94.31 479 SER C C 1
ATOM 2060 O O . SER C 1 71 ? -15.626 17.669 46.819 1.00 105.16 479 SER C O 1
ATOM 2063 N N . ASN C 1 72 ? -15.214 16.356 44.982 1.00 94.58 480 ASN C N 1
ATOM 2064 C CA . ASN C 1 72 ? -15.279 15.059 45.713 1.00 96.06 480 ASN C CA 1
ATOM 2065 C C . ASN C 1 72 ? -13.883 14.428 45.727 1.00 95.18 480 ASN C C 1
ATOM 2066 O O . ASN C 1 72 ? -13.809 13.199 45.795 1.00 102.57 480 ASN C O 1
ATOM 2071 N N . SER C 1 73 ? -12.823 15.241 45.760 1.00 92.25 481 SER C N 1
ATOM 2072 C CA . SER C 1 73 ? -11.447 14.689 45.632 1.00 97.01 481 SER C CA 1
ATOM 2073 C C . SER C 1 73 ? -10.383 15.572 46.285 1.00 93.50 481 SER C C 1
ATOM 2074 O O . SER C 1 73 ? -9.442 15.016 46.879 1.00 96.87 481 SER C O 1
ATOM 2077 N N . GLY C 1 74 ? -10.466 16.885 46.070 1.00 94.52 482 GLY C N 1
ATOM 2078 C CA . GLY C 1 74 ? -9.489 17.831 46.641 1.00 98.24 482 GLY C CA 1
ATOM 2079 C C . GLY C 1 74 ? -8.116 17.663 46.018 1.00 98.79 482 GLY C C 1
ATOM 2080 O O . GLY C 1 74 ? -7.212 18.464 46.363 1.00 94.50 482 GLY C O 1
ATOM 2081 N N . SER C 1 75 ? -7.975 16.675 45.123 1.00 99.20 483 SER C N 1
ATOM 2082 C CA . SER C 1 75 ? -6.680 16.397 44.449 1.00 110.55 483 SER C CA 1
ATOM 2083 C C . SER C 1 75 ? -6.576 17.200 43.143 1.00 104.08 483 SER C C 1
ATOM 2084 O O . SER C 1 75 ? -7.403 17.001 42.199 1.00 84.97 483 SER C O 1
ATOM 2087 N N . ASP C 1 76 ? -5.568 18.068 43.109 1.00 96.22 484 ASP C N 1
ATOM 2088 C CA . ASP C 1 76 ? -5.288 18.943 41.952 1.00 98.85 484 ASP C CA 1
ATOM 2089 C C . ASP C 1 76 ? -5.155 18.106 40.683 1.00 94.71 484 ASP C C 1
ATOM 2090 O O . ASP C 1 76 ? -4.536 17.022 40.737 1.00 91.16 484 ASP C O 1
ATOM 2095 N N . VAL C 1 77 ? -5.740 18.584 39.588 1.00 83.93 485 VAL C N 1
ATOM 2096 C CA . VAL C 1 77 ? -5.600 17.842 38.305 1.00 84.54 485 VAL C CA 1
ATOM 2097 C C . VAL C 1 77 ? -5.363 18.866 37.209 1.00 80.67 485 VAL C C 1
ATOM 2098 O O . VAL C 1 77 ? -5.716 20.054 37.392 1.00 78.78 485 VAL C O 1
ATOM 2102 N N . LEU C 1 78 ? -4.724 18.414 36.144 1.00 80.65 486 LEU C N 1
ATOM 2103 C CA . LEU C 1 78 ? -4.507 19.304 34.992 1.00 78.11 486 LEU C CA 1
ATOM 2104 C C . LEU C 1 78 ? -5.804 19.311 34.202 1.00 76.08 486 LEU C C 1
ATOM 2105 O O . LEU C 1 78 ? -6.245 18.203 33.837 1.00 74.59 486 LEU C O 1
ATOM 2110 N N . TYR C 1 79 ? -6.430 20.472 34.027 1.00 71.45 487 TYR C N 1
ATOM 2111 C CA . TYR C 1 79 ? -7.648 20.490 33.183 1.00 67.38 487 TYR C CA 1
ATOM 2112 C C . TYR C 1 79 ? -7.248 20.750 31.730 1.00 72.96 487 TYR C C 1
ATOM 2113 O O . TYR C 1 79 ? -6.373 21.613 31.486 1.00 68.33 487 TYR C O 1
ATOM 2122 N N . GLN C 1 80 ? -7.882 20.021 30.808 1.00 83.12 488 GLN C N 1
ATOM 2123 C CA . GLN C 1 80 ? -7.653 20.152 29.342 1.00 83.44 488 GLN C CA 1
ATOM 2124 C C . GLN C 1 80 ? -8.996 20.242 28.633 1.00 76.27 488 GLN C C 1
ATOM 2125 O O . GLN C 1 80 ? -9.889 19.429 28.868 1.00 72.94 488 GLN C O 1
ATOM 2131 N N . PRO C 1 81 ? -9.176 21.243 27.751 1.00 70.50 489 PRO C N 1
ATOM 2132 C CA . PRO C 1 81 ? -10.424 21.390 27.014 1.00 73.01 489 PRO C CA 1
ATOM 2133 C C . PRO C 1 81 ? -10.620 20.173 26.118 1.00 73.02 489 PRO C C 1
ATOM 2134 O O . PRO C 1 81 ? -9.656 19.501 25.759 1.00 78.38 489 PRO C O 1
ATOM 2138 N N . PRO C 1 82 ? -11.873 19.840 25.748 1.00 73.46 490 PRO C N 1
ATOM 2139 C CA . PRO C 1 82 ? -12.133 18.678 24.896 1.00 78.90 490 PRO C CA 1
ATOM 2140 C C . PRO C 1 82 ? -11.494 18.837 23.503 1.00 82.17 490 PRO C C 1
ATOM 2141 O O . PRO C 1 82 ? -11.383 19.948 23.027 1.00 74.16 490 PRO C O 1
ATOM 2145 N N . GLN C 1 83 ? -11.076 17.721 22.898 1.00 95.51 491 GLN C N 1
ATOM 2146 C CA . GLN C 1 83 ? -10.422 17.729 21.557 1.00 107.21 491 GLN C CA 1
ATOM 2147 C C . GLN C 1 83 ? -11.246 18.539 20.550 1.00 99.03 491 GLN C C 1
ATOM 2148 O O . GLN C 1 83 ? -12.465 18.315 20.460 1.00 95.89 491 GLN C O 1
ATOM 2154 N N . THR C 1 84 ? -10.584 19.456 19.842 1.00 100.98 492 THR C N 1
ATOM 2155 C CA . THR C 1 84 ? -11.244 20.276 18.792 1.00 105.28 492 THR C CA 1
ATOM 2156 C C . THR C 1 84 ? -11.244 19.460 17.493 1.00 99.53 492 THR C C 1
ATOM 2157 O O . THR C 1 84 ? -10.537 18.436 17.427 1.00 95.68 492 THR C O 1
ATOM 2161 N N . SER C 1 85 ? -11.999 19.887 16.491 1.00 106.74 493 SER C N 1
ATOM 2162 C CA . SER C 1 85 ? -11.994 19.135 15.206 1.00 113.95 493 SER C CA 1
ATOM 2163 C C . SER C 1 85 ? -12.447 20.071 14.083 1.00 106.90 493 SER C C 1
ATOM 2164 O O . SER C 1 85 ? -13.605 20.530 14.120 1.00 102.62 493 SER C O 1
ATOM 2167 N N . ILE C 1 86 ? -11.561 20.361 13.133 1.00 108.15 494 ILE C N 1
ATOM 2168 C CA . ILE C 1 86 ? -11.965 21.283 12.033 1.00 108.05 494 ILE C CA 1
ATOM 2169 C C . ILE C 1 86 ? -13.044 20.594 11.191 1.00 108.77 494 ILE C C 1
ATOM 2170 O O . ILE C 1 86 ? -13.937 21.301 10.680 1.00 106.86 494 ILE C O 1
ATOM 2175 N N . THR C 1 87 ? -12.984 19.263 11.083 1.00 115.57 495 THR C N 1
ATOM 2176 C CA . THR C 1 87 ? -13.992 18.522 10.279 1.00 123.23 495 THR C CA 1
ATOM 2177 C C . THR C 1 87 ? -15.344 18.593 11.013 1.00 118.67 495 THR C C 1
ATOM 2178 O O . THR C 1 87 ? -16.387 18.514 10.341 1.00 125.18 495 THR C O 1
ATOM 2182 N N . SER C 1 88 ? -15.318 18.770 12.338 1.00 121.50 496 SER C N 1
ATOM 2183 C CA . SER C 1 88 ? -16.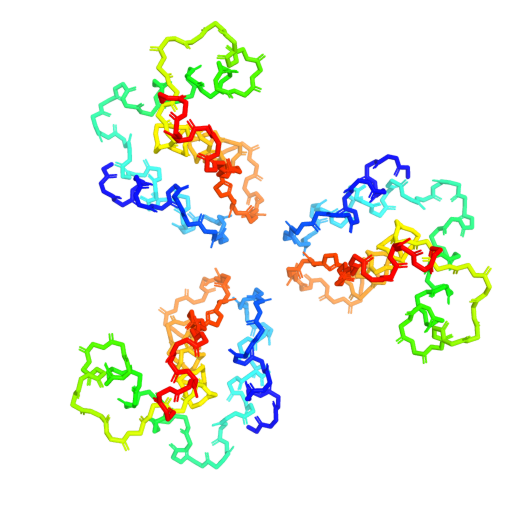552 18.876 13.167 1.00 126.26 496 SER C CA 1
ATOM 2184 C C . SER C 1 88 ? -17.145 20.289 13.052 1.00 123.59 496 SER C C 1
ATOM 2185 O O . SER C 1 88 ? -18.381 20.422 13.160 1.00 120.42 496 SER C O 1
ATOM 2188 N N . ALA C 1 89 ? -16.289 21.287 12.844 1.00 123.57 497 ALA C N 1
ATOM 2189 C CA . ALA C 1 89 ? -16.757 22.684 12.728 1.00 120.86 497 ALA C CA 1
ATOM 2190 C C . ALA C 1 89 ? -17.414 22.896 11.362 1.00 126.88 497 ALA C C 1
ATOM 2191 O O . ALA C 1 89 ? -18.431 23.604 11.307 1.00 126.54 497 ALA C O 1
ATOM 2193 N N . VAL C 1 90 ? -16.849 22.300 10.308 1.00 132.14 498 VAL C N 1
ATOM 2194 C CA . VAL C 1 90 ? -17.403 22.488 8.932 1.00 137.76 498 VAL C CA 1
ATOM 2195 C C . VAL C 1 90 ? -18.713 21.701 8.816 1.00 144.51 498 VAL C C 1
ATOM 2196 O O . VAL C 1 90 ? -19.543 22.076 7.971 1.00 148.31 498 VAL C O 1
ATOM 2200 N N . LEU C 1 91 ? -18.899 20.670 9.644 1.00 155.86 499 LEU C N 1
ATOM 2201 C CA . LEU C 1 91 ? -20.181 19.922 9.654 1.00 168.80 499 LEU C CA 1
ATOM 2202 C C . LEU C 1 91 ? -21.033 20.458 10.807 1.00 174.55 499 LEU C C 1
ATOM 2203 O O . LEU C 1 91 ? -21.288 19.665 11.738 1.00 175.97 499 LEU C O 1
ATOM 2208 N N . GLN C 1 92 ? -21.442 21.735 10.746 1.00 173.43 500 GLN C N 1
ATOM 2209 C CA . GLN C 1 92 ? -22.248 22.402 11.816 1.00 163.14 500 GLN C CA 1
ATOM 2210 C C . GLN C 1 92 ? -21.414 22.543 13.099 1.00 153.21 500 GLN C C 1
ATOM 2211 O O . GLN C 1 92 ? -21.300 21.585 13.860 1.00 156.32 500 GLN C O 1
#